Protein AF-A0A256YTK6-F1 (afdb_monomer)

Solvent-accessible surface area (backbone atoms only — not comparable to full-atom values): 11335 Å² total; per-residue (Å²): 137,85,83,79,79,79,75,70,64,59,68,58,51,53,51,52,51,53,52,52,52,51,53,52,50,51,51,52,54,51,52,53,52,50,54,51,53,52,54,51,50,68,72,32,44,54,80,73,80,78,78,80,60,73,64,89,72,82,76,88,72,83,82,88,80,96,71,96,77,89,84,83,48,65,54,68,72,56,49,49,52,27,46,51,47,46,57,58,48,49,76,78,39,57,67,66,60,51,41,52,53,41,32,53,45,46,78,77,25,50,61,84,57,95,72,66,65,98,62,48,52,70,73,46,89,76,44,48,72,64,38,50,54,60,58,67,40,48,39,69,82,57,72,45,76,66,55,50,51,49,51,58,51,45,38,74,75,29,71,70,57,51,70,47,55,72,69,38,44,37,35,34,52,52,42,52,47,51,21,49,46,54,46,54,53,64,76,118

Structure (mmCIF, N/CA/C/O backbone):
data_AF-A0A256YTK6-F1
#
_entry.id   AF-A0A256YTK6-F1
#
loop_
_atom_site.group_PDB
_atom_site.id
_atom_site.type_symbol
_atom_site.label_atom_id
_atom_site.label_alt_id
_atom_site.label_comp_id
_atom_site.label_asym_id
_atom_site.label_entity_id
_atom_site.label_seq_id
_atom_site.pdbx_PDB_ins_code
_atom_site.Cartn_x
_atom_site.Cartn_y
_atom_site.Cartn_z
_atom_site.occupanc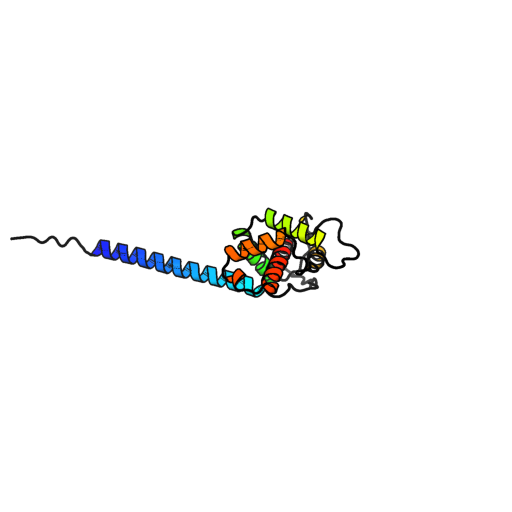y
_atom_site.B_iso_or_equiv
_atom_site.auth_seq_id
_atom_site.auth_comp_id
_atom_site.auth_asym_id
_atom_site.auth_atom_id
_atom_site.pdbx_PDB_model_num
ATOM 1 N N . MET A 1 1 ? -31.730 -22.667 67.469 1.00 39.72 1 MET A N 1
ATOM 2 C CA . MET A 1 1 ? -30.328 -22.359 67.104 1.00 39.72 1 MET A CA 1
ATOM 3 C C . MET A 1 1 ? -30.223 -22.387 65.583 1.00 39.72 1 MET A C 1
ATOM 5 O O . MET A 1 1 ? -30.251 -23.464 65.006 1.00 39.72 1 MET A O 1
ATOM 9 N N . ILE A 1 2 ? -30.217 -21.228 64.921 1.00 41.81 2 ILE A N 1
ATOM 10 C CA . ILE A 1 2 ? -30.109 -21.146 63.455 1.00 41.81 2 ILE A CA 1
ATOM 11 C C . ILE A 1 2 ? -28.621 -21.021 63.117 1.00 41.81 2 ILE A C 1
ATOM 13 O O . ILE A 1 2 ? -28.020 -19.978 63.369 1.00 41.81 2 ILE A O 1
ATOM 17 N N . LYS A 1 3 ? -28.016 -22.087 62.580 1.00 40.62 3 LYS A N 1
ATOM 18 C CA . LYS A 1 3 ? -26.689 -22.010 61.955 1.00 40.62 3 LYS A CA 1
ATOM 19 C C . LYS A 1 3 ? -26.837 -21.232 60.647 1.00 40.62 3 LYS A C 1
ATOM 21 O O . LYS A 1 3 ? -27.343 -21.766 59.665 1.00 40.62 3 LYS A O 1
ATOM 26 N N . LYS A 1 4 ? -26.421 -19.963 60.637 1.00 44.31 4 LYS A N 1
ATOM 27 C CA . LYS A 1 4 ? -26.177 -19.233 59.390 1.00 44.31 4 LYS A CA 1
ATOM 28 C C . LYS A 1 4 ? -24.897 -19.795 58.777 1.00 44.31 4 LYS A C 1
ATOM 30 O O . LYS A 1 4 ? -23.805 -19.510 59.259 1.00 44.31 4 LYS A O 1
ATOM 35 N N . ASN A 1 5 ? -25.046 -20.618 57.744 1.00 43.94 5 ASN A N 1
ATOM 36 C CA . ASN A 1 5 ? -23.937 -20.992 56.879 1.00 43.94 5 ASN A CA 1
ATOM 37 C C . ASN A 1 5 ? -23.529 -19.746 56.088 1.00 43.94 5 ASN A C 1
ATOM 39 O O . ASN A 1 5 ? -24.231 -19.333 55.168 1.00 43.94 5 ASN A O 1
ATOM 43 N N . TYR A 1 6 ? -22.411 -19.132 56.475 1.00 49.72 6 TYR A N 1
ATOM 44 C CA . TYR A 1 6 ? -21.690 -18.203 55.615 1.00 49.72 6 TYR A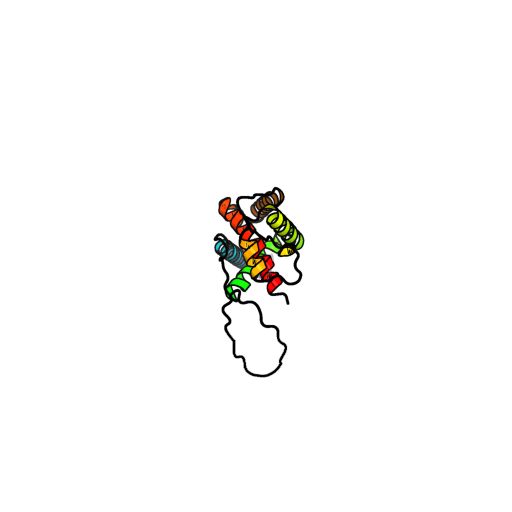 CA 1
ATOM 45 C C . TYR A 1 6 ? -21.130 -19.021 54.450 1.00 49.72 6 TYR A C 1
ATOM 47 O O . TYR A 1 6 ? -20.104 -19.684 54.575 1.00 49.72 6 TYR A O 1
ATOM 55 N N . ILE A 1 7 ? -21.859 -19.039 53.335 1.00 52.16 7 ILE A N 1
ATOM 56 C CA . ILE A 1 7 ? -21.333 -19.524 52.061 1.00 52.16 7 ILE A CA 1
ATOM 57 C C . ILE A 1 7 ? -20.242 -18.527 51.673 1.00 52.16 7 ILE A C 1
ATOM 59 O O . ILE A 1 7 ? -20.510 -17.336 51.517 1.00 52.16 7 ILE A O 1
ATOM 63 N N . GLY A 1 8 ? -19.005 -19.023 51.657 1.00 51.78 8 GLY A N 1
ATOM 64 C CA . GLY A 1 8 ? -17.786 -18.237 51.547 1.00 51.78 8 GLY A CA 1
ATOM 65 C C . GLY A 1 8 ? -17.826 -17.250 50.387 1.00 51.78 8 GLY A C 1
ATOM 66 O O . GLY A 1 8 ? -18.042 -17.619 49.236 1.00 51.78 8 GLY A O 1
ATOM 67 N N . SER A 1 9 ? -17.575 -15.987 50.713 1.00 54.88 9 SER A N 1
ATOM 68 C CA . SER A 1 9 ? -17.336 -14.900 49.766 1.00 54.88 9 SER A CA 1
ATOM 69 C C . SER A 1 9 ? -16.016 -15.057 48.999 1.00 54.88 9 SER A C 1
ATOM 71 O O . SER A 1 9 ? -15.815 -14.378 48.001 1.00 54.88 9 SER A O 1
ATOM 73 N N . GLU A 1 10 ? -15.121 -15.946 49.435 1.00 58.53 10 GLU A N 1
ATOM 74 C CA . GLU A 1 10 ? -13.780 -16.125 48.864 1.00 58.53 10 GLU A CA 1
ATOM 75 C C . GLU A 1 10 ? -13.759 -16.565 47.390 1.00 58.53 10 GLU A C 1
ATOM 77 O O . GLU A 1 10 ? -13.171 -15.837 46.590 1.00 58.53 10 GLU A O 1
ATOM 82 N N . PRO A 1 11 ? -14.420 -17.662 46.959 1.00 64.56 11 PRO A N 1
ATOM 83 C CA . PRO A 1 11 ? -14.377 -18.077 45.555 1.00 64.56 11 PRO A CA 1
ATOM 84 C C . PRO A 1 11 ? -15.005 -17.035 44.622 1.00 64.56 11 PRO A C 1
ATOM 86 O O . PRO A 1 11 ? -14.525 -16.833 43.510 1.00 64.56 11 PRO A O 1
ATOM 89 N N . PHE A 1 12 ? -16.043 -16.330 45.082 1.00 67.06 12 PHE A N 1
ATOM 90 C CA . PHE A 1 12 ? -16.678 -15.266 44.307 1.00 67.06 12 PHE A CA 1
ATOM 91 C C . PHE A 1 12 ? -15.743 -14.063 44.119 1.00 67.06 12 PHE A C 1
ATOM 93 O O . PHE A 1 12 ? -15.594 -13.570 43.003 1.00 67.06 12 PHE A O 1
ATOM 100 N N . VAL A 1 13 ? -15.057 -13.630 45.182 1.00 72.88 13 VAL A N 1
ATOM 101 C CA . VAL A 1 13 ? -14.084 -12.528 45.119 1.00 72.88 13 VAL A CA 1
ATOM 102 C C . VAL A 1 13 ? -12.904 -12.885 44.209 1.00 72.88 13 VAL A C 1
ATOM 104 O O . VAL A 1 13 ? -12.510 -12.061 43.385 1.00 72.88 13 VAL A O 1
ATOM 107 N N . THR A 1 14 ? -12.387 -14.115 44.273 1.00 73.69 14 THR A N 1
ATOM 108 C CA . THR A 1 14 ? -11.300 -14.569 43.388 1.00 73.69 14 THR A CA 1
ATOM 109 C C . THR A 1 14 ? -11.714 -14.574 41.914 1.00 73.69 14 THR A C 1
ATOM 111 O O . THR A 1 14 ? -10.947 -14.114 41.067 1.00 73.69 14 THR A O 1
ATOM 114 N N . ILE A 1 15 ? -12.930 -15.032 41.595 1.00 77.31 15 ILE A N 1
ATOM 115 C CA . ILE A 1 15 ? -13.454 -15.030 40.218 1.00 77.31 15 ILE A CA 1
ATOM 116 C C . ILE A 1 15 ? -13.605 -13.596 39.695 1.00 77.31 15 ILE A C 1
ATOM 118 O O . ILE A 1 15 ? -13.166 -13.300 38.583 1.00 77.31 15 ILE A O 1
ATOM 122 N N . VAL A 1 16 ? -14.172 -12.689 40.497 1.00 78.94 16 VAL A N 1
ATOM 123 C CA . VAL A 1 16 ? -14.351 -11.281 40.106 1.00 78.94 16 VAL A CA 1
ATOM 124 C C . VAL A 1 16 ? -13.000 -10.599 39.869 1.00 78.94 16 VAL A C 1
ATOM 126 O O . VAL A 1 16 ? -12.832 -9.933 38.849 1.00 78.94 16 VAL A O 1
ATOM 129 N N . ILE A 1 17 ? -12.012 -10.813 40.747 1.00 81.00 17 ILE A N 1
ATOM 130 C CA . ILE A 1 17 ? -10.650 -10.283 40.563 1.00 81.00 17 ILE A CA 1
ATOM 131 C C . ILE A 1 17 ? -10.018 -10.837 39.279 1.00 81.00 17 ILE A C 1
ATOM 133 O O . ILE A 1 17 ? -9.434 -10.072 38.512 1.00 81.00 17 ILE A O 1
ATOM 137 N N . GLY A 1 18 ? -10.170 -12.137 39.006 1.00 80.56 18 GLY A N 1
ATOM 138 C CA . GLY A 1 18 ? -9.645 -12.766 37.792 1.00 80.56 18 GLY A CA 1
ATOM 139 C C . GLY A 1 18 ? -10.232 -12.176 36.504 1.00 80.56 18 GLY A C 1
ATOM 140 O O . GLY A 1 18 ? -9.489 -11.893 35.561 1.00 80.56 18 GLY A O 1
ATOM 141 N N . ILE A 1 19 ? -11.544 -11.919 36.477 1.00 85.81 19 ILE A N 1
ATOM 142 C CA . ILE A 1 19 ? -12.220 -11.281 35.335 1.00 85.81 19 ILE A CA 1
ATOM 143 C C . ILE A 1 19 ? -11.723 -9.844 35.152 1.00 85.81 19 ILE A C 1
ATOM 145 O O . ILE A 1 19 ? -11.352 -9.457 34.045 1.00 85.81 19 ILE A O 1
ATOM 149 N N . VAL A 1 20 ? -11.663 -9.064 36.233 1.00 83.12 20 VAL A N 1
ATOM 150 C CA . VAL A 1 20 ? -11.223 -7.662 36.192 1.00 83.12 20 VAL A CA 1
ATOM 151 C C . VAL A 1 20 ? -9.766 -7.547 35.731 1.00 83.12 20 VAL A C 1
ATOM 153 O O . VAL A 1 20 ? -9.464 -6.721 34.871 1.00 83.12 20 VAL A O 1
ATOM 156 N N . MET A 1 21 ? -8.874 -8.408 36.228 1.00 83.19 21 MET A N 1
ATOM 157 C CA . MET A 1 21 ? -7.476 -8.467 35.783 1.00 83.19 21 MET A CA 1
ATOM 158 C C . MET A 1 21 ? -7.364 -8.827 34.299 1.00 83.19 21 MET A C 1
ATOM 160 O O . MET A 1 21 ? -6.594 -8.200 33.575 1.00 83.19 21 MET A O 1
ATOM 164 N N . SER A 1 22 ? -8.163 -9.788 33.828 1.00 85.44 22 SER A N 1
ATOM 165 C CA . SER A 1 22 ? -8.171 -10.198 32.416 1.00 85.44 22 SER A CA 1
ATOM 166 C C . SER A 1 22 ? -8.651 -9.072 31.496 1.00 85.44 22 SER A C 1
ATOM 168 O O . SER A 1 22 ? -8.050 -8.833 30.450 1.00 85.44 22 SER A O 1
ATOM 170 N N . LEU A 1 23 ? -9.689 -8.333 31.903 1.00 87.38 23 LEU A N 1
ATOM 171 C CA . LEU A 1 23 ? -10.188 -7.170 31.164 1.00 87.38 23 LEU A CA 1
ATOM 172 C C . LEU A 1 23 ? -9.173 -6.021 31.141 1.00 87.38 23 LEU A C 1
ATOM 174 O O . LEU A 1 23 ? -8.979 -5.411 30.091 1.00 87.38 23 LEU A O 1
ATOM 178 N N . MET A 1 24 ? -8.494 -5.747 32.260 1.00 83.31 24 MET A N 1
ATOM 179 C CA . MET A 1 24 ? -7.424 -4.744 32.297 1.00 83.31 24 MET A CA 1
ATOM 180 C C . MET A 1 24 ? -6.262 -5.123 31.377 1.00 83.31 24 MET A C 1
ATOM 182 O O . MET A 1 24 ? -5.768 -4.271 30.641 1.00 83.31 24 MET A O 1
ATOM 186 N N . LEU A 1 25 ? -5.852 -6.394 31.371 1.00 84.69 25 LEU A N 1
ATOM 187 C CA . LEU A 1 25 ? -4.776 -6.859 30.498 1.00 84.69 25 LEU A CA 1
ATOM 188 C C . LEU A 1 25 ? -5.167 -6.735 29.020 1.00 84.69 25 LEU A C 1
ATOM 190 O O . LEU A 1 25 ? -4.388 -6.218 28.224 1.00 84.69 25 LEU A O 1
ATOM 194 N N . ALA A 1 26 ? -6.391 -7.142 28.667 1.00 80.12 26 ALA A N 1
ATOM 195 C CA . ALA A 1 26 ? -6.923 -6.981 27.317 1.00 80.12 26 ALA A CA 1
ATOM 196 C C . ALA A 1 26 ? -6.951 -5.503 26.899 1.00 80.12 26 ALA A C 1
ATOM 198 O O . ALA A 1 26 ? -6.530 -5.169 25.795 1.00 80.12 26 ALA A O 1
ATOM 199 N N . PHE A 1 27 ? -7.371 -4.609 27.797 1.00 78.75 27 PHE A N 1
ATOM 200 C CA . PHE A 1 27 ? -7.371 -3.170 27.544 1.00 78.75 27 PHE A CA 1
ATOM 201 C C . PHE A 1 27 ? -5.956 -2.625 27.299 1.00 78.75 27 PHE A C 1
ATOM 203 O O . PHE A 1 27 ? -5.750 -1.871 26.351 1.00 78.75 27 PHE A O 1
ATOM 210 N N . ILE A 1 28 ? -4.963 -3.027 28.099 1.00 78.50 28 ILE A N 1
ATOM 211 C CA . ILE A 1 28 ? -3.560 -2.620 27.903 1.00 78.50 28 ILE A CA 1
ATOM 212 C C . ILE A 1 28 ? -3.041 -3.104 26.544 1.00 78.50 28 ILE A C 1
ATOM 214 O O . ILE A 1 28 ? -2.468 -2.315 25.796 1.00 78.50 28 ILE A O 1
ATOM 218 N N . VAL A 1 29 ? -3.282 -4.372 26.196 1.00 74.44 29 VAL A N 1
ATOM 219 C CA . VAL A 1 29 ? -2.847 -4.953 24.915 1.00 74.44 29 VAL A CA 1
ATOM 220 C C . VAL A 1 29 ? -3.486 -4.227 23.730 1.00 74.44 29 VAL A C 1
ATOM 222 O O . VAL A 1 29 ? -2.782 -3.887 22.781 1.00 74.44 29 VAL A O 1
ATOM 225 N N . ILE A 1 30 ? -4.789 -3.934 23.800 1.00 73.88 30 ILE A N 1
ATOM 226 C CA . ILE A 1 30 ? -5.501 -3.192 22.750 1.00 73.88 30 ILE A CA 1
ATOM 227 C C . ILE A 1 30 ? -4.902 -1.793 22.576 1.00 73.88 30 ILE A C 1
ATOM 229 O O . ILE A 1 30 ? -4.618 -1.402 21.449 1.00 73.88 30 ILE A O 1
ATOM 233 N N . ASN A 1 31 ? -4.656 -1.055 23.663 1.00 68.94 31 ASN A N 1
ATOM 234 C CA . ASN A 1 31 ? -4.081 0.291 23.561 1.00 68.94 31 ASN A CA 1
ATOM 235 C C . ASN A 1 31 ? -2.665 0.280 22.969 1.00 68.94 31 ASN A C 1
ATOM 237 O O . ASN A 1 31 ? -2.349 1.143 22.158 1.00 68.94 31 ASN A O 1
ATOM 241 N N . ILE A 1 32 ? -1.831 -0.705 23.323 1.00 69.50 32 ILE A N 1
ATOM 242 C CA . ILE A 1 32 ? -0.485 -0.847 22.745 1.00 69.50 32 ILE A CA 1
ATOM 243 C C . ILE A 1 32 ? -0.562 -1.142 21.239 1.00 69.50 32 ILE A C 1
ATOM 245 O O . ILE A 1 32 ? 0.213 -0.583 20.465 1.00 69.50 32 ILE A O 1
ATOM 249 N N . ALA A 1 33 ? -1.490 -2.003 20.811 1.00 67.56 33 ALA A N 1
ATOM 250 C CA . ALA A 1 33 ? -1.678 -2.320 19.396 1.00 67.56 33 ALA A CA 1
ATOM 251 C C . ALA A 1 33 ? -2.174 -1.104 18.592 1.00 67.56 33 ALA A C 1
ATOM 253 O O . ALA A 1 33 ? -1.659 -0.832 17.506 1.00 67.56 33 ALA A O 1
ATOM 254 N N . VAL A 1 34 ? -3.118 -0.337 19.150 1.00 68.25 34 VAL A N 1
ATOM 255 C CA . VAL A 1 34 ? -3.608 0.912 18.544 1.00 68.25 34 VAL A CA 1
ATOM 256 C C . VAL A 1 34 ? -2.470 1.926 18.410 1.00 68.25 34 VAL A C 1
ATOM 258 O O . VAL A 1 34 ? -2.222 2.405 17.310 1.00 68.25 34 VAL A O 1
ATOM 261 N N . ASP A 1 35 ? -1.711 2.176 19.479 1.00 69.31 35 ASP A N 1
ATOM 262 C CA . ASP A 1 35 ? -0.568 3.102 19.465 1.00 69.31 35 ASP A CA 1
ATOM 263 C C . ASP A 1 35 ? 0.523 2.688 18.458 1.00 69.31 35 ASP A C 1
ATOM 265 O O . ASP A 1 35 ? 1.143 3.535 17.810 1.00 69.31 35 ASP A O 1
ATOM 269 N N . LYS A 1 36 ? 0.744 1.378 18.270 1.00 70.69 36 LYS A N 1
ATOM 270 C CA . LYS A 1 36 ? 1.646 0.881 17.223 1.00 70.69 36 LYS A CA 1
ATOM 271 C C . LYS A 1 36 ? 1.113 1.206 15.824 1.00 70.69 36 LYS A C 1
ATOM 273 O O . LYS A 1 36 ? 1.867 1.719 15.001 1.00 70.69 36 LYS A O 1
ATOM 278 N N . THR A 1 37 ? -0.169 0.943 15.573 1.00 68.88 37 THR A N 1
ATOM 279 C CA . THR A 1 37 ? -0.817 1.196 14.273 1.00 68.88 37 THR A CA 1
ATOM 280 C C . THR A 1 37 ? -0.758 2.681 13.908 1.00 68.88 37 THR A C 1
ATOM 282 O O . THR A 1 37 ? -0.426 3.041 12.779 1.00 68.88 37 THR A O 1
ATOM 285 N N . GLU A 1 38 ? -1.024 3.558 14.879 1.00 75.00 38 GLU A N 1
ATOM 286 C CA . GLU A 1 38 ? -0.995 5.008 14.672 1.00 75.00 38 GLU A CA 1
ATOM 287 C C . GLU A 1 38 ? 0.401 5.509 14.290 1.00 75.00 38 GLU A C 1
ATOM 289 O O . GLU A 1 38 ? 0.530 6.284 13.342 1.00 75.00 38 GLU A O 1
ATOM 294 N N . ARG A 1 39 ? 1.449 5.005 14.957 1.00 74.88 39 ARG A N 1
ATOM 295 C CA . ARG A 1 39 ? 2.843 5.349 14.639 1.00 74.88 39 ARG A CA 1
ATOM 296 C C . ARG A 1 39 ? 3.281 4.880 13.255 1.00 74.88 39 ARG A C 1
ATOM 298 O O . ARG A 1 39 ? 4.104 5.548 12.632 1.00 74.88 39 ARG A O 1
ATOM 305 N N . VAL A 1 40 ? 2.755 3.751 12.779 1.00 75.75 40 VAL A N 1
ATOM 306 C CA . VAL A 1 40 ? 3.016 3.278 11.414 1.00 75.75 40 VAL A CA 1
ATOM 307 C C . VAL A 1 40 ? 2.387 4.240 10.411 1.00 75.75 40 VAL A C 1
ATOM 309 O O . VAL A 1 40 ? 3.070 4.666 9.490 1.00 75.75 40 VAL A O 1
ATOM 312 N N . TYR A 1 41 ? 1.132 4.651 10.602 1.00 80.00 41 TYR A N 1
ATOM 313 C CA . TYR A 1 41 ? 0.469 5.553 9.652 1.00 80.00 41 TYR A CA 1
ATOM 314 C C . TYR A 1 41 ? 1.137 6.929 9.606 1.00 80.00 41 TYR A C 1
ATOM 316 O O . TYR A 1 41 ? 1.430 7.417 8.519 1.00 80.00 41 TYR A O 1
ATOM 324 N N . ASP A 1 42 ? 1.477 7.503 10.763 1.00 79.81 42 ASP A N 1
ATOM 325 C CA . ASP A 1 42 ? 2.163 8.801 10.831 1.00 79.81 42 ASP A CA 1
ATOM 326 C C . ASP A 1 42 ? 3.539 8.778 10.130 1.00 79.81 42 ASP A C 1
ATOM 328 O O . ASP A 1 42 ? 4.004 9.801 9.639 1.00 79.81 42 ASP A O 1
ATOM 332 N N . ALA A 1 43 ? 4.197 7.616 10.028 1.00 75.75 43 ALA A N 1
ATOM 333 C CA . ALA A 1 43 ? 5.461 7.478 9.300 1.00 75.75 43 ALA A CA 1
ATOM 334 C C . ALA A 1 43 ? 5.302 7.452 7.765 1.00 75.75 43 ALA A C 1
ATOM 336 O O . ALA A 1 43 ? 6.308 7.523 7.059 1.00 75.75 43 ALA A O 1
ATOM 337 N N . PHE A 1 44 ? 4.071 7.324 7.259 1.00 80.94 44 PHE A N 1
ATOM 338 C CA . PHE A 1 44 ? 3.751 7.173 5.837 1.00 80.94 44 PHE A CA 1
ATOM 339 C C . PHE A 1 44 ? 2.711 8.187 5.332 1.00 80.94 44 PHE A C 1
ATOM 341 O O . PHE A 1 44 ? 2.205 8.034 4.221 1.00 80.94 44 PHE A O 1
ATOM 348 N N . THR A 1 45 ? 2.390 9.228 6.100 1.00 74.94 45 THR A N 1
ATOM 349 C CA . THR A 1 45 ? 1.612 10.378 5.602 1.00 74.94 45 THR A CA 1
ATOM 350 C C . THR A 1 45 ? 2.443 11.326 4.745 1.00 74.94 45 THR A C 1
ATOM 352 O O . THR A 1 45 ? 1.882 12.054 3.929 1.00 74.94 45 THR A O 1
ATOM 355 N N . ASP A 1 46 ? 3.768 11.290 4.893 1.00 73.62 46 ASP A N 1
ATOM 356 C CA . ASP A 1 46 ? 4.700 11.989 4.014 1.00 73.62 46 ASP A CA 1
ATOM 357 C C . ASP A 1 46 ? 5.016 11.136 2.771 1.00 73.62 46 ASP A C 1
ATOM 359 O O . ASP A 1 46 ? 5.048 9.902 2.861 1.00 73.62 46 ASP A O 1
ATOM 363 N N . PRO A 1 47 ? 5.272 11.748 1.598 1.00 68.88 47 PRO A N 1
ATOM 364 C CA . PRO A 1 47 ? 5.715 11.017 0.416 1.00 68.88 47 PRO A CA 1
ATOM 365 C C . PRO A 1 47 ? 6.937 10.145 0.719 1.00 68.88 47 PRO A C 1
ATOM 367 O O . PRO A 1 47 ? 7.901 10.598 1.342 1.00 68.88 47 PRO A O 1
ATOM 370 N N . MET A 1 48 ? 6.908 8.890 0.265 1.00 74.69 48 MET A N 1
ATOM 371 C CA . MET A 1 48 ? 8.069 8.012 0.379 1.00 74.69 48 MET A CA 1
ATOM 372 C C . MET A 1 48 ? 9.282 8.609 -0.354 1.00 74.69 48 MET A C 1
ATOM 374 O O . MET A 1 48 ? 9.118 9.257 -1.392 1.00 74.69 48 MET A O 1
ATOM 378 N N . PRO A 1 49 ? 10.508 8.395 0.166 1.00 63.78 49 PRO A N 1
ATOM 379 C CA . PRO A 1 49 ? 11.707 9.006 -0.386 1.00 63.78 49 PRO A CA 1
ATOM 380 C C . PRO A 1 49 ? 11.858 8.677 -1.873 1.00 63.78 49 PRO A C 1
ATOM 382 O O . PRO A 1 49 ? 11.884 7.509 -2.274 1.00 63.78 49 PRO A O 1
ATOM 385 N N . GLU A 1 50 ? 11.967 9.732 -2.678 1.00 57.03 50 GLU A N 1
ATOM 386 C CA . GLU A 1 50 ? 12.384 9.664 -4.073 1.00 57.03 50 GLU A CA 1
ATOM 387 C C . GLU A 1 50 ? 13.885 9.368 -4.142 1.00 57.03 50 GLU A C 1
ATOM 389 O O . GLU A 1 50 ? 14.654 9.798 -3.281 1.00 57.03 50 GLU A O 1
ATOM 394 N N . ASN A 1 51 ? 14.318 8.651 -5.181 1.00 53.12 51 ASN A N 1
ATOM 395 C CA . ASN A 1 51 ? 15.729 8.331 -5.407 1.00 53.12 51 ASN A CA 1
ATOM 396 C C . ASN A 1 51 ? 16.361 7.545 -4.251 1.00 53.12 51 ASN A C 1
ATOM 398 O O . ASN A 1 51 ? 17.439 7.902 -3.768 1.00 53.12 51 ASN A O 1
ATOM 402 N N . VAL A 1 52 ? 15.716 6.455 -3.819 1.00 54.97 52 VAL A N 1
ATOM 403 C CA . VAL A 1 52 ? 16.368 5.494 -2.919 1.00 54.97 52 VAL A CA 1
ATOM 404 C C . VAL A 1 52 ? 17.625 4.985 -3.626 1.00 54.97 52 VAL A C 1
ATOM 406 O O . VAL A 1 52 ? 17.567 4.185 -4.560 1.00 54.97 52 VAL A O 1
ATOM 409 N N . SER A 1 53 ? 18.773 5.523 -3.220 1.00 43.50 53 SER A N 1
ATOM 41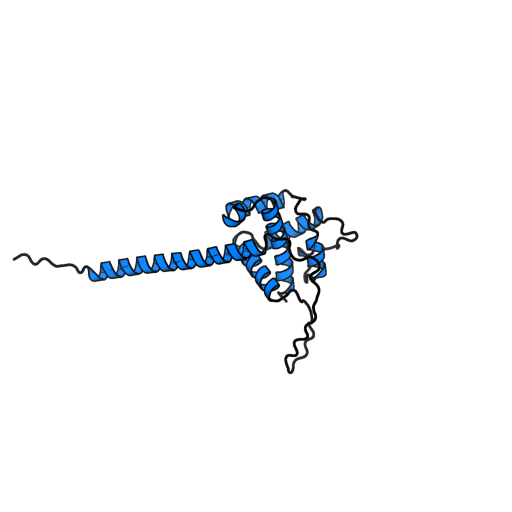0 C CA . SER A 1 53 ? 20.072 5.189 -3.780 1.00 43.50 53 SER A CA 1
ATOM 411 C C . SER A 1 53 ? 20.651 4.000 -3.030 1.00 43.50 53 SER A C 1
ATOM 413 O O . SER A 1 53 ? 20.744 4.017 -1.801 1.00 43.50 53 SER A O 1
ATOM 415 N N . TYR A 1 54 ? 21.103 2.998 -3.776 1.00 44.84 54 TYR A N 1
ATOM 416 C CA . TYR A 1 54 ? 21.905 1.907 -3.244 1.00 44.84 54 TYR A CA 1
ATOM 417 C C . TYR A 1 54 ? 23.175 2.467 -2.581 1.00 44.84 54 TYR A C 1
ATOM 419 O O . TYR A 1 54 ? 24.053 2.987 -3.266 1.00 44.84 54 TYR A O 1
ATOM 427 N N . ILE A 1 55 ? 23.306 2.338 -1.261 1.00 41.12 55 ILE A N 1
ATOM 428 C CA . ILE A 1 55 ? 24.611 2.439 -0.598 1.00 41.12 55 ILE A CA 1
ATOM 429 C C . ILE A 1 55 ? 25.108 1.012 -0.430 1.00 41.12 55 ILE A C 1
ATOM 431 O O . ILE A 1 55 ? 24.648 0.353 0.486 1.00 41.12 55 ILE A O 1
ATOM 435 N N . GLU A 1 56 ? 26.026 0.521 -1.270 1.00 34.97 56 GLU A N 1
ATOM 436 C CA . GLU A 1 56 ? 26.745 -0.734 -0.994 1.00 34.97 56 GLU A CA 1
ATOM 437 C C . GLU A 1 56 ? 27.552 -0.599 0.308 1.00 34.97 56 GLU A C 1
ATOM 439 O O . GLU A 1 56 ? 28.713 -0.189 0.303 1.00 34.97 56 GLU A O 1
ATOM 444 N N . THR A 1 57 ? 26.983 -0.978 1.449 1.00 36.78 57 THR A N 1
ATOM 445 C CA . THR A 1 57 ? 27.794 -1.341 2.609 1.00 36.78 57 THR A CA 1
ATOM 446 C C . THR A 1 57 ? 28.101 -2.825 2.515 1.00 36.78 57 THR A C 1
ATOM 448 O O . THR A 1 57 ? 27.291 -3.683 2.859 1.00 36.78 57 THR A O 1
ATOM 451 N N . LYS A 1 58 ? 29.313 -3.137 2.038 1.00 32.69 58 LYS A N 1
ATOM 452 C CA . LYS A 1 58 ? 29.951 -4.430 2.298 1.00 32.69 58 LYS A CA 1
ATOM 453 C C . LYS A 1 58 ? 29.924 -4.666 3.805 1.00 32.69 58 LYS A C 1
ATOM 455 O O . LYS A 1 58 ? 30.732 -4.100 4.538 1.00 32.69 58 LYS A O 1
ATOM 460 N N . VAL A 1 59 ? 29.012 -5.507 4.271 1.00 36.78 59 VAL A N 1
ATOM 461 C CA . VAL A 1 59 ? 29.172 -6.138 5.574 1.00 36.78 59 VAL A CA 1
ATOM 462 C C . VAL A 1 59 ? 30.166 -7.268 5.345 1.00 36.78 59 VAL A C 1
ATOM 464 O O . VAL A 1 59 ? 29.810 -8.333 4.848 1.00 36.78 59 VAL A O 1
ATOM 467 N N . GLU A 1 60 ? 31.440 -7.010 5.641 1.00 34.97 60 GLU A N 1
ATOM 468 C CA . GLU A 1 60 ? 32.408 -8.078 5.882 1.00 34.97 60 GLU A CA 1
ATOM 469 C C . GLU A 1 60 ? 31.931 -8.872 7.102 1.00 34.97 60 GLU A C 1
ATOM 471 O O . GLU A 1 60 ? 32.280 -8.573 8.242 1.00 34.97 60 GLU A O 1
ATOM 476 N N . SER A 1 61 ? 31.101 -9.887 6.873 1.00 35.78 61 SER A N 1
ATOM 477 C CA . SER A 1 61 ? 30.955 -10.989 7.812 1.00 35.78 61 SER A CA 1
ATOM 478 C C . SER A 1 61 ? 31.801 -12.153 7.310 1.00 35.78 61 SER A C 1
ATOM 480 O O . SER A 1 61 ? 31.736 -12.616 6.170 1.00 35.78 61 SER A O 1
ATOM 482 N N . SER A 1 62 ? 32.712 -12.546 8.182 1.00 35.25 62 SER A N 1
ATOM 483 C CA . SER A 1 62 ? 33.730 -13.549 7.976 1.00 35.25 62 SER A CA 1
ATOM 484 C C . SER A 1 62 ? 33.149 -14.920 7.606 1.00 35.25 62 SER A C 1
ATOM 486 O O . SER A 1 62 ? 32.244 -15.449 8.240 1.00 35.25 62 SER A O 1
ATOM 488 N N . SER A 1 63 ? 33.822 -15.550 6.642 1.00 32.97 63 SER A N 1
ATOM 489 C CA . SER A 1 63 ? 33.944 -16.999 6.423 1.00 32.97 63 SER A CA 1
ATOM 490 C C . SER A 1 63 ? 32.735 -17.818 5.921 1.00 32.97 63 SER A C 1
ATOM 492 O O . SER A 1 63 ? 31.864 -18.228 6.674 1.00 32.97 63 SER A O 1
ATOM 494 N N . ARG A 1 64 ? 32.885 -18.243 4.651 1.00 35.53 64 ARG A N 1
ATOM 495 C CA . ARG A 1 64 ? 32.443 -19.512 4.027 1.00 35.53 64 ARG A CA 1
ATOM 496 C C . ARG A 1 64 ? 30.933 -19.774 3.947 1.00 35.53 64 ARG A C 1
ATOM 498 O O . ARG A 1 64 ? 30.390 -20.490 4.770 1.00 35.53 64 ARG A O 1
ATOM 505 N N . TYR A 1 65 ? 30.323 -19.344 2.843 1.00 32.69 65 TYR A N 1
ATOM 506 C CA . TYR A 1 65 ? 29.844 -20.197 1.738 1.00 32.69 65 TYR A CA 1
ATOM 507 C C . TYR A 1 65 ? 29.444 -19.264 0.580 1.00 32.69 65 TYR A C 1
ATOM 509 O O . TYR A 1 65 ? 28.679 -18.325 0.766 1.00 32.69 65 TYR A O 1
ATOM 517 N N . ILE A 1 66 ? 30.025 -19.476 -0.604 1.00 42.25 66 ILE A N 1
ATOM 518 C CA . ILE A 1 66 ? 29.785 -18.658 -1.800 1.00 42.25 66 ILE A CA 1
ATOM 519 C C . ILE A 1 66 ? 28.460 -19.105 -2.423 1.00 42.25 66 ILE A C 1
ATOM 521 O O . ILE A 1 66 ? 28.398 -20.133 -3.093 1.00 42.25 66 ILE A O 1
ATOM 525 N N . GLY A 1 67 ? 27.417 -18.314 -2.196 1.00 32.19 67 GLY A N 1
ATOM 526 C CA . GLY A 1 67 ? 26.223 -18.236 -3.027 1.00 32.19 67 GLY A CA 1
ATOM 527 C C . GLY A 1 67 ? 26.013 -16.765 -3.355 1.00 32.19 67 GLY A C 1
ATOM 528 O O . GLY A 1 67 ? 25.590 -15.996 -2.500 1.00 32.19 67 GLY A O 1
ATOM 529 N N . ASN A 1 68 ? 26.396 -16.349 -4.562 1.00 38.28 68 ASN A N 1
ATOM 530 C CA . ASN A 1 68 ? 26.229 -14.972 -5.012 1.00 38.28 68 ASN A CA 1
ATOM 531 C C . ASN A 1 68 ? 24.736 -14.632 -5.091 1.00 38.28 68 ASN A C 1
ATOM 533 O O . ASN A 1 68 ? 24.069 -15.010 -6.052 1.00 38.28 68 ASN A O 1
ATOM 537 N N . LYS A 1 69 ? 24.230 -13.870 -4.120 1.00 34.59 69 LYS A N 1
ATOM 538 C CA . LYS A 1 6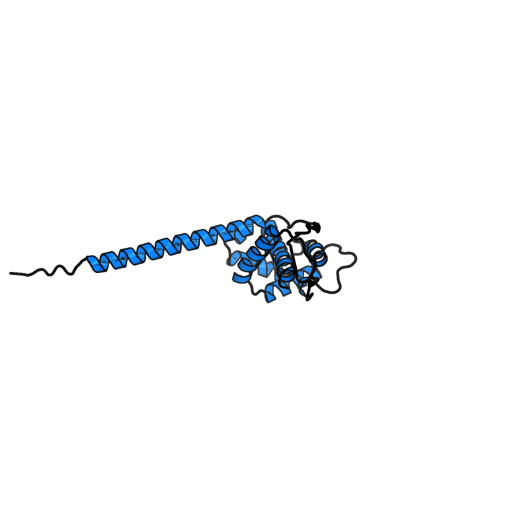9 ? 23.046 -13.031 -4.310 1.00 34.59 69 LYS A CA 1
ATOM 539 C C . LYS A 1 69 ? 23.243 -11.727 -3.546 1.00 34.59 69 LYS A C 1
ATOM 541 O O . LYS A 1 69 ? 22.931 -11.596 -2.370 1.00 34.59 69 LYS A O 1
ATOM 546 N N . VAL A 1 70 ? 23.873 -10.788 -4.238 1.00 41.41 70 VAL A N 1
ATOM 547 C CA . VAL A 1 70 ? 24.031 -9.398 -3.818 1.00 41.41 70 VAL A CA 1
ATOM 548 C C . VAL A 1 70 ? 22.867 -8.631 -4.434 1.00 41.41 70 VAL A C 1
ATOM 550 O O . VA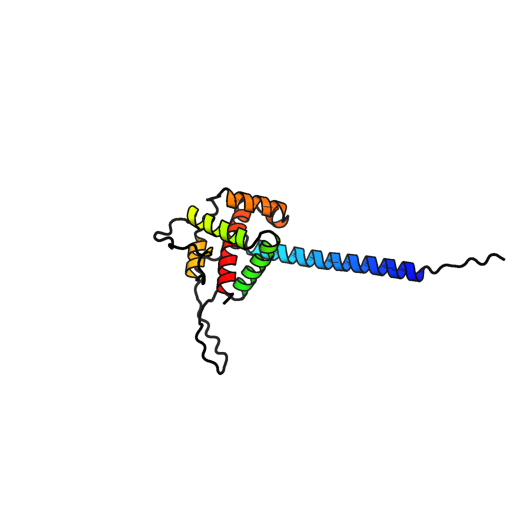L A 1 70 ? 22.880 -8.491 -5.652 1.00 41.41 70 VAL A O 1
ATOM 553 N N . MET A 1 71 ? 21.883 -8.154 -3.655 1.00 41.94 71 MET A N 1
ATOM 554 C CA . MET A 1 71 ? 21.131 -6.931 -3.997 1.00 41.94 71 MET A CA 1
ATOM 555 C C . MET A 1 71 ? 20.146 -6.469 -2.908 1.00 41.94 71 MET A C 1
ATOM 557 O O . MET A 1 71 ? 19.476 -7.300 -2.307 1.00 41.94 71 MET A O 1
ATOM 561 N N . LYS A 1 72 ? 19.987 -5.133 -2.829 1.00 46.69 72 LYS A N 1
ATOM 562 C CA . LYS A 1 72 ? 18.889 -4.307 -2.261 1.00 46.69 72 LYS A CA 1
ATOM 563 C C . LYS A 1 72 ? 19.259 -3.579 -0.965 1.00 46.69 72 LYS A C 1
ATOM 565 O O . LYS A 1 72 ? 19.225 -4.154 0.112 1.00 46.69 72 LYS A O 1
ATOM 570 N N . ILE A 1 73 ? 19.572 -2.282 -1.073 1.00 51.94 73 ILE A N 1
ATOM 571 C CA . ILE A 1 73 ? 19.715 -1.400 0.100 1.00 51.94 73 ILE A CA 1
ATOM 572 C C . ILE A 1 73 ? 18.652 -0.305 0.012 1.00 51.94 73 ILE A C 1
ATOM 574 O O . ILE A 1 73 ? 18.901 0.854 -0.290 1.00 51.94 73 ILE A O 1
ATOM 578 N N . ILE A 1 74 ? 17.426 -0.762 0.252 1.00 58.66 74 ILE A N 1
ATOM 579 C CA . ILE A 1 74 ? 16.430 -0.071 1.071 1.00 58.66 74 ILE A CA 1
ATOM 580 C C . ILE A 1 74 ? 16.967 -0.222 2.502 1.00 58.66 74 ILE A C 1
ATOM 582 O O . ILE A 1 74 ? 17.359 -1.332 2.870 1.00 58.66 74 ILE A O 1
ATOM 586 N N . SER A 1 75 ? 17.094 0.855 3.289 1.00 67.12 75 SER A N 1
ATOM 587 C CA . SER A 1 75 ? 17.645 0.707 4.647 1.00 67.12 75 SER A CA 1
ATOM 588 C C . SER A 1 75 ? 16.827 -0.330 5.423 1.00 67.12 75 SER A C 1
ATOM 590 O O . SER A 1 75 ? 15.609 -0.400 5.265 1.00 67.12 75 SER A O 1
ATOM 592 N N . TYR A 1 76 ? 17.480 -1.154 6.246 1.00 69.00 76 TYR A N 1
ATOM 593 C CA . TYR A 1 76 ? 16.787 -2.201 7.006 1.00 69.00 76 TYR A CA 1
ATOM 594 C C . TYR A 1 76 ? 15.614 -1.631 7.818 1.00 69.00 76 TYR A C 1
ATOM 596 O O . TYR A 1 76 ? 14.526 -2.197 7.827 1.00 69.00 76 TYR A O 1
ATOM 604 N N . GLU A 1 77 ? 15.802 -0.456 8.419 1.00 72.88 77 GLU A N 1
ATOM 605 C CA . GLU A 1 77 ? 14.752 0.255 9.153 1.00 72.88 77 GLU A CA 1
ATOM 606 C C . GLU A 1 77 ? 13.569 0.653 8.257 1.00 72.88 77 GLU A C 1
ATOM 608 O O . GLU A 1 77 ? 12.413 0.522 8.655 1.00 72.88 77 GLU A O 1
ATOM 613 N N . PHE A 1 78 ? 13.833 1.120 7.035 1.00 76.19 78 PHE A N 1
ATOM 614 C CA . PHE A 1 78 ? 12.785 1.485 6.084 1.00 76.19 78 PHE A CA 1
ATOM 615 C C . PHE A 1 78 ? 12.045 0.252 5.548 1.00 76.19 78 PHE A C 1
ATOM 617 O O . PHE A 1 78 ? 10.816 0.256 5.476 1.00 76.19 78 PHE A O 1
ATOM 624 N N . ALA A 1 79 ? 12.772 -0.832 5.262 1.00 77.12 79 ALA A N 1
ATOM 625 C CA . ALA A 1 79 ? 12.204 -2.129 4.905 1.00 77.12 79 ALA A CA 1
ATOM 626 C C . ALA A 1 79 ? 11.275 -2.661 6.005 1.00 77.12 79 ALA A C 1
ATOM 628 O O . ALA A 1 79 ? 10.149 -3.070 5.722 1.00 77.12 79 ALA A O 1
ATOM 629 N N . GLN A 1 80 ? 11.714 -2.604 7.266 1.00 78.94 80 GLN A N 1
ATOM 630 C CA . GLN A 1 80 ? 10.897 -3.005 8.409 1.00 78.94 80 GLN A CA 1
ATOM 631 C C . GLN A 1 80 ? 9.609 -2.193 8.504 1.00 78.94 80 GLN A C 1
ATOM 633 O O . GLN A 1 80 ? 8.540 -2.784 8.631 1.00 78.94 80 GLN A O 1
ATOM 638 N N . LYS A 1 81 ? 9.683 -0.865 8.365 1.00 80.81 81 LYS A N 1
ATOM 639 C CA . LYS A 1 81 ? 8.488 -0.009 8.358 1.00 80.81 81 LYS A CA 1
ATOM 640 C C . LYS A 1 81 ? 7.534 -0.347 7.210 1.00 80.81 81 LYS A C 1
ATOM 642 O O . LYS A 1 81 ? 6.327 -0.373 7.424 1.00 80.81 81 LYS A O 1
ATOM 647 N N . CYS A 1 82 ? 8.054 -0.650 6.017 1.00 85.25 82 CYS A N 1
ATOM 648 C CA . CYS A 1 82 ? 7.226 -1.084 4.885 1.00 85.25 82 CYS A CA 1
ATOM 649 C C . CYS A 1 82 ? 6.499 -2.399 5.191 1.00 85.25 82 CYS A C 1
ATOM 651 O O . CYS A 1 82 ? 5.303 -2.502 4.940 1.00 85.25 82 CYS A O 1
ATOM 653 N N . MET A 1 83 ? 7.192 -3.383 5.771 1.00 86.00 83 MET A N 1
ATOM 654 C CA . MET A 1 83 ? 6.569 -4.648 6.176 1.00 86.00 83 MET A CA 1
ATOM 655 C C . MET A 1 83 ? 5.523 -4.446 7.278 1.00 86.00 83 MET A C 1
ATOM 657 O O . MET A 1 83 ? 4.474 -5.084 7.250 1.00 86.00 83 MET A O 1
ATOM 661 N N . GLU A 1 84 ? 5.772 -3.557 8.245 1.00 86.25 84 GLU A N 1
ATOM 662 C CA . GLU A 1 84 ? 4.771 -3.200 9.257 1.00 86.25 84 GLU A CA 1
ATOM 663 C C . GLU A 1 84 ? 3.524 -2.599 8.607 1.00 86.25 84 GLU A C 1
ATOM 665 O O . GLU A 1 84 ? 2.422 -3.063 8.884 1.00 86.25 84 GLU A O 1
ATOM 670 N N . LEU A 1 85 ? 3.691 -1.655 7.676 1.00 89.12 85 LEU A N 1
ATOM 671 C CA . LEU A 1 85 ? 2.573 -1.080 6.935 1.00 89.12 85 LEU A CA 1
ATOM 672 C C . LEU A 1 85 ? 1.816 -2.147 6.119 1.00 89.12 85 LEU A C 1
ATOM 674 O O . LEU A 1 85 ? 0.592 -2.205 6.199 1.00 89.12 85 LEU A O 1
ATOM 678 N N . VAL A 1 86 ? 2.509 -3.034 5.396 1.00 90.12 86 VAL A N 1
ATOM 679 C CA . VAL A 1 86 ? 1.876 -4.133 4.635 1.00 90.12 86 VAL A CA 1
ATOM 680 C C . VAL A 1 86 ? 1.076 -5.065 5.550 1.00 90.12 86 VAL A C 1
ATOM 682 O O . VAL A 1 86 ? -0.058 -5.417 5.219 1.00 90.12 86 VAL A O 1
ATOM 685 N N . ASN A 1 87 ? 1.610 -5.431 6.715 1.00 87.75 87 ASN A N 1
ATOM 686 C CA . ASN A 1 87 ? 0.897 -6.265 7.688 1.00 87.75 87 ASN A CA 1
ATOM 687 C C . ASN A 1 87 ? -0.370 -5.575 8.219 1.00 87.75 87 ASN A C 1
ATOM 689 O O . ASN A 1 87 ? -1.420 -6.208 8.320 1.00 87.75 87 ASN A O 1
ATOM 693 N N . GLU A 1 88 ? -0.302 -4.273 8.501 1.00 85.25 88 GLU A N 1
ATOM 694 C CA . GLU A 1 88 ? -1.475 -3.503 8.926 1.00 85.25 88 GLU A CA 1
ATOM 695 C C . GLU A 1 88 ? -2.529 -3.427 7.813 1.00 85.25 88 GLU A C 1
ATOM 697 O O . GLU A 1 88 ? -3.713 -3.667 8.050 1.00 85.25 88 GLU A O 1
ATOM 702 N N . ILE A 1 89 ? -2.124 -3.153 6.571 1.00 87.56 89 ILE A N 1
ATOM 703 C CA . ILE A 1 89 ? -3.063 -3.013 5.449 1.00 87.56 89 ILE A CA 1
ATOM 704 C C . ILE A 1 89 ? -3.696 -4.354 5.072 1.00 87.56 89 ILE A C 1
ATOM 706 O O . ILE A 1 89 ? -4.884 -4.401 4.751 1.00 87.56 89 ILE A O 1
ATOM 710 N N . THR A 1 90 ? -2.945 -5.452 5.141 1.00 86.69 90 THR A N 1
ATOM 711 C CA . THR A 1 90 ? -3.468 -6.798 4.844 1.00 86.69 90 THR A CA 1
ATOM 712 C C . THR A 1 90 ? -4.464 -7.309 5.883 1.00 86.69 90 THR A C 1
ATOM 714 O O . THR A 1 90 ? -5.195 -8.263 5.619 1.00 86.69 90 THR A O 1
ATOM 717 N N . SER A 1 91 ? -4.571 -6.644 7.040 1.00 84.75 91 SER A N 1
ATOM 718 C CA . SER A 1 91 ? -5.682 -6.858 7.976 1.00 84.75 91 SER A CA 1
ATOM 719 C C . SER A 1 91 ? -7.007 -6.235 7.497 1.00 84.75 91 SER A C 1
ATOM 721 O O . SER A 1 91 ? -8.078 -6.625 7.963 1.00 84.75 91 SER A O 1
ATOM 723 N N . ILE A 1 92 ? -6.947 -5.288 6.551 1.00 86.06 92 ILE A N 1
ATOM 724 C CA . ILE A 1 92 ? -8.089 -4.524 6.021 1.00 86.06 92 ILE A CA 1
ATOM 725 C C . ILE A 1 92 ? -8.455 -4.978 4.601 1.00 86.06 92 ILE A C 1
ATOM 727 O O . ILE A 1 92 ? -9.638 -5.063 4.257 1.00 86.06 92 ILE A O 1
ATOM 731 N N . PHE A 1 93 ? -7.449 -5.259 3.774 1.00 88.12 93 PHE A N 1
ATOM 732 C CA . PHE A 1 93 ? -7.594 -5.612 2.364 1.00 88.12 93 PHE A CA 1
ATOM 733 C C . PHE A 1 93 ? -6.924 -6.947 2.061 1.00 88.12 93 PHE A C 1
ATOM 735 O O . PHE A 1 93 ? -5.887 -7.277 2.629 1.00 88.12 93 PHE A O 1
ATOM 742 N N . ASP A 1 94 ? -7.470 -7.690 1.102 1.00 90.50 94 ASP A N 1
ATOM 743 C CA . ASP A 1 94 ? -6.764 -8.849 0.563 1.00 90.50 94 ASP A CA 1
ATOM 744 C C . ASP A 1 94 ? -5.492 -8.397 -0.182 1.00 90.50 94 ASP A C 1
ATOM 746 O O . ASP A 1 94 ? -5.523 -7.453 -0.977 1.00 90.50 94 ASP A O 1
ATOM 750 N N . TYR A 1 95 ? -4.370 -9.085 0.050 1.00 87.12 95 TYR A N 1
ATOM 751 C CA . TYR A 1 95 ? -3.074 -8.736 -0.550 1.00 87.12 95 TYR A CA 1
ATOM 752 C C . TYR A 1 95 ? -3.111 -8.738 -2.089 1.00 87.12 95 TYR A C 1
ATOM 754 O O . TYR A 1 95 ? -2.456 -7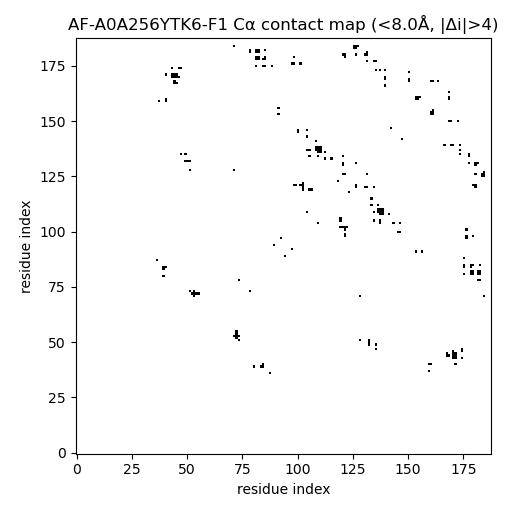.913 -2.735 1.00 87.12 95 TYR A O 1
ATOM 762 N N . ASN A 1 96 ? -3.892 -9.637 -2.701 1.00 88.31 96 ASN A N 1
ATOM 763 C CA . ASN A 1 96 ? -4.027 -9.714 -4.156 1.00 88.31 96 ASN A CA 1
ATOM 764 C C . ASN A 1 96 ? -4.995 -8.654 -4.695 1.00 88.31 96 ASN A C 1
ATOM 766 O O . ASN A 1 96 ? -4.786 -8.155 -5.802 1.00 88.31 96 ASN A O 1
ATOM 770 N N . GLU A 1 97 ? -6.043 -8.297 -3.938 1.00 90.06 97 GLU A N 1
ATOM 771 C CA . GLU A 1 97 ? -6.894 -7.137 -4.251 1.00 90.06 97 GLU A CA 1
ATOM 772 C C . GLU A 1 97 ? -6.039 -5.871 -4.324 1.00 90.06 97 GLU A C 1
ATOM 774 O O . GLU A 1 97 ? -6.054 -5.192 -5.351 1.00 90.06 97 GLU A O 1
ATOM 779 N N . LEU A 1 98 ? -5.238 -5.607 -3.290 1.00 90.00 98 LEU A N 1
ATOM 780 C CA . LEU A 1 98 ? -4.406 -4.411 -3.227 1.00 90.00 98 LEU A CA 1
ATOM 781 C C . LEU A 1 98 ? -3.353 -4.381 -4.345 1.00 90.00 98 LEU A C 1
ATOM 783 O O . LEU A 1 98 ? -3.274 -3.388 -5.060 1.00 90.00 98 LEU A O 1
ATOM 787 N N . ASN A 1 99 ? -2.624 -5.482 -4.579 1.00 91.50 99 ASN A N 1
ATOM 788 C CA . ASN A 1 99 ? -1.686 -5.589 -5.710 1.00 91.50 99 ASN A CA 1
ATOM 789 C C . ASN A 1 99 ? -2.347 -5.248 -7.051 1.00 91.50 99 ASN A C 1
ATOM 791 O O . ASN A 1 99 ? -1.800 -4.483 -7.846 1.00 91.50 99 ASN A O 1
ATOM 795 N N . ARG A 1 100 ? -3.532 -5.815 -7.307 1.00 92.69 100 ARG A N 1
ATOM 796 C CA . ARG A 1 100 ? -4.251 -5.611 -8.566 1.00 92.69 100 ARG A CA 1
ATOM 797 C C . ARG A 1 100 ? -4.666 -4.156 -8.746 1.00 92.69 100 ARG A C 1
ATOM 799 O O . ARG A 1 100 ? -4.500 -3.619 -9.840 1.00 92.69 100 ARG A O 1
ATOM 806 N N . GLU A 1 101 ? -5.211 -3.524 -7.710 1.00 93.12 101 GLU A N 1
ATOM 807 C CA . GLU A 1 101 ? -5.639 -2.129 -7.820 1.00 93.12 101 GLU A CA 1
ATOM 808 C C . GLU A 1 101 ? -4.443 -1.163 -7.882 1.00 93.12 101 GLU A C 1
ATOM 810 O O . GLU A 1 101 ? -4.500 -0.208 -8.651 1.00 93.12 101 GLU A O 1
ATOM 815 N N . CYS A 1 102 ? -3.325 -1.446 -7.199 1.00 93.25 102 CYS A N 1
ATOM 816 C CA . CYS A 1 102 ? -2.078 -0.686 -7.357 1.00 93.25 102 CYS A CA 1
ATOM 817 C C . CYS A 1 102 ? -1.517 -0.794 -8.786 1.00 93.25 102 CYS A C 1
ATOM 819 O O . CYS A 1 102 ? -1.152 0.220 -9.378 1.00 93.25 102 CYS A O 1
ATOM 821 N N . SER A 1 103 ? -1.520 -1.999 -9.378 1.00 92.62 103 SER A N 1
ATOM 822 C CA . SER A 1 103 ? -1.119 -2.208 -10.779 1.00 92.62 103 SER A CA 1
ATOM 823 C C . SER A 1 103 ? -1.973 -1.384 -11.738 1.00 92.62 103 SER A C 1
ATOM 825 O O . SER A 1 103 ? -1.446 -0.678 -12.593 1.00 92.62 103 SER A O 1
ATOM 827 N N . ARG A 1 104 ? -3.300 -1.440 -11.577 1.00 91.19 104 ARG A N 1
ATOM 828 C CA . ARG A 1 104 ? -4.225 -0.666 -12.413 1.00 91.19 104 ARG A CA 1
ATOM 829 C C . ARG A 1 104 ? -4.044 0.826 -12.224 1.00 91.19 104 ARG A C 1
ATOM 831 O O . ARG A 1 104 ? -4.138 1.571 -13.192 1.00 91.19 104 ARG A O 1
ATOM 838 N N . TRP A 1 105 ? -3.818 1.271 -10.993 1.00 92.56 105 TRP A N 1
ATOM 839 C CA . TRP A 1 105 ? -3.570 2.677 -10.733 1.00 92.56 105 TRP A CA 1
ATOM 840 C C . TRP A 1 105 ? -2.321 3.135 -11.479 1.00 92.56 105 TRP A C 1
ATOM 842 O O . TRP A 1 105 ? -2.395 4.084 -12.250 1.00 92.56 105 TRP A O 1
ATOM 852 N N . TYR A 1 106 ? -1.227 2.385 -11.364 1.00 90.75 106 TYR A N 1
ATOM 853 C CA . TYR A 1 106 ? 0.012 2.648 -12.087 1.00 90.75 106 TYR A CA 1
ATOM 854 C C . TYR A 1 106 ? -0.174 2.725 -13.605 1.00 90.75 106 TYR A C 1
ATOM 856 O O . TYR A 1 106 ? 0.224 3.706 -14.225 1.00 90.75 106 TYR A O 1
ATOM 864 N N . GLU A 1 107 ? -0.855 1.747 -14.196 1.00 86.75 107 GLU A N 1
ATOM 865 C CA . GLU A 1 107 ? -1.101 1.696 -15.644 1.00 86.75 107 GLU A CA 1
ATOM 866 C C . GLU A 1 107 ? -1.893 2.904 -16.178 1.00 86.75 107 GLU A C 1
ATOM 868 O O . GLU A 1 107 ? -1.773 3.236 -17.355 1.00 86.75 107 GLU A O 1
ATOM 873 N N . ASN A 1 108 ? -2.695 3.565 -15.336 1.00 86.75 108 ASN A N 1
ATOM 874 C CA . ASN A 1 108 ? -3.556 4.676 -15.750 1.00 86.75 108 ASN A CA 1
ATOM 875 C C . ASN A 1 108 ? -3.064 6.062 -15.300 1.00 86.75 108 ASN A C 1
ATOM 877 O O . ASN A 1 108 ? -3.534 7.062 -15.838 1.00 86.75 108 ASN A O 1
ATOM 881 N N . CYS A 1 109 ? -2.185 6.137 -14.296 1.00 88.00 109 CYS A N 1
ATOM 882 C CA . CYS A 1 109 ? -1.985 7.356 -13.500 1.00 88.00 109 CYS A CA 1
ATOM 883 C C . CYS A 1 109 ? -0.525 7.703 -13.196 1.00 88.00 109 CYS A C 1
ATOM 885 O O . CYS A 1 109 ? -0.235 8.473 -12.280 1.00 88.00 109 CYS A O 1
ATOM 887 N N . VAL A 1 110 ? 0.415 7.120 -13.924 1.00 82.25 110 VAL A N 1
ATOM 888 C CA . VAL A 1 110 ? 1.827 7.480 -13.810 1.00 82.25 110 VAL A CA 1
ATOM 889 C C . VAL A 1 110 ? 2.110 8.735 -14.625 1.00 82.25 110 VAL A C 1
ATOM 891 O O . VAL A 1 110 ? 1.805 8.785 -15.818 1.00 82.25 110 VAL A O 1
ATOM 894 N N . LEU A 1 111 ? 2.711 9.743 -13.991 1.00 65.94 111 LEU A N 1
ATOM 895 C CA . LEU A 1 111 ? 3.138 10.958 -14.682 1.00 65.94 111 LEU A CA 1
ATOM 896 C C . LEU A 1 111 ? 4.405 10.678 -15.488 1.00 65.94 111 LEU A C 1
ATOM 898 O O . LEU A 1 111 ? 5.426 10.297 -14.926 1.00 65.94 111 LEU A O 1
ATOM 902 N N . GLU A 1 112 ? 4.307 10.886 -16.802 1.00 59.56 112 GLU A N 1
ATOM 903 C CA . GLU A 1 112 ? 5.430 11.150 -17.712 1.00 59.56 112 GLU A CA 1
ATOM 904 C C . GLU A 1 112 ? 6.667 10.247 -17.542 1.00 59.56 112 GLU A C 1
ATOM 906 O O . GLU A 1 112 ? 7.803 10.712 -17.604 1.00 59.56 112 GLU A O 1
ATOM 911 N N . ILE A 1 113 ? 6.483 8.929 -17.403 1.00 60.66 113 ILE A N 1
ATOM 912 C CA . ILE A 1 113 ? 7.584 8.006 -17.697 1.00 60.66 113 ILE A CA 1
ATOM 913 C C . ILE A 1 113 ? 7.646 7.881 -19.222 1.00 60.66 113 ILE A C 1
ATOM 915 O O . ILE A 1 113 ? 6.835 7.172 -19.818 1.00 60.66 113 ILE A O 1
ATOM 919 N N . GLU A 1 114 ? 8.599 8.577 -19.858 1.00 54.56 114 GLU A N 1
ATOM 920 C CA . GLU A 1 114 ? 8.828 8.544 -21.320 1.00 54.56 114 GLU A CA 1
ATOM 921 C C . GLU A 1 114 ? 8.940 7.108 -21.873 1.00 54.56 114 GLU A C 1
ATOM 923 O O . GLU A 1 114 ? 8.633 6.850 -23.036 1.00 54.56 114 GLU A O 1
ATOM 928 N N . SER A 1 115 ? 9.326 6.161 -21.016 1.00 57.34 115 SER A N 1
ATOM 929 C CA . SER A 1 115 ? 9.367 4.725 -21.273 1.00 57.34 115 SER A CA 1
ATOM 930 C C . SER A 1 115 ? 8.759 3.942 -20.104 1.00 57.34 115 SER A C 1
ATOM 932 O O . SER A 1 115 ? 9.479 3.256 -19.373 1.00 57.34 115 SER A O 1
ATOM 934 N N . ALA A 1 116 ? 7.450 4.089 -19.867 1.00 59.84 116 ALA A N 1
ATOM 935 C CA . ALA A 1 116 ? 6.758 3.266 -18.876 1.00 59.84 116 ALA A CA 1
ATOM 936 C C . ALA A 1 116 ? 7.056 1.776 -19.153 1.00 59.84 116 ALA A C 1
ATOM 938 O O . ALA A 1 116 ? 6.938 1.340 -20.300 1.00 59.84 116 ALA A O 1
ATOM 939 N N . PRO A 1 117 ? 7.495 0.996 -18.150 1.00 65.00 117 PRO A N 1
ATOM 940 C CA . PRO A 1 117 ? 7.861 -0.396 -18.360 1.00 65.00 117 PRO A CA 1
ATOM 941 C C . PRO A 1 117 ? 6.661 -1.207 -18.864 1.00 65.00 117 PRO A C 1
ATOM 943 O O . PRO A 1 117 ? 5.557 -1.075 -18.339 1.00 65.00 117 PRO A O 1
ATOM 946 N N . ASP A 1 118 ? 6.905 -2.115 -19.816 1.00 69.94 118 ASP A N 1
ATOM 947 C CA . ASP A 1 118 ? 5.874 -2.977 -20.427 1.00 69.94 118 ASP A CA 1
ATOM 948 C C . ASP A 1 118 ? 5.099 -3.830 -19.405 1.00 69.94 118 ASP A C 1
ATOM 950 O O . ASP A 1 118 ? 4.001 -4.315 -19.676 1.00 69.94 118 ASP A O 1
ATOM 954 N N . ILE A 1 119 ? 5.688 -4.052 -18.226 1.00 82.06 119 ILE A N 1
ATOM 955 C CA . ILE A 1 119 ? 5.099 -4.818 -17.131 1.00 82.06 119 ILE A CA 1
ATOM 956 C C . ILE A 1 119 ? 5.069 -3.940 -15.885 1.00 82.06 119 ILE A C 1
ATOM 958 O O . ILE A 1 119 ? 6.115 -3.502 -15.402 1.00 82.06 119 ILE A O 1
ATOM 962 N N . SER A 1 120 ? 3.870 -3.771 -15.329 1.00 88.94 120 SER A N 1
ATOM 963 C CA . SER A 1 120 ? 3.644 -3.139 -14.030 1.00 88.94 120 SER A CA 1
ATOM 964 C C . SER A 1 120 ? 4.554 -3.731 -12.935 1.00 88.94 120 SER A C 1
ATOM 966 O O . SER A 1 120 ? 4.670 -4.961 -12.841 1.00 88.94 120 SER A O 1
ATOM 968 N N . PRO A 1 121 ? 5.150 -2.897 -12.058 1.00 90.44 121 PRO A N 1
ATOM 969 C CA . PRO A 1 121 ? 5.931 -3.337 -10.898 1.00 90.44 121 PRO A CA 1
ATOM 970 C C . PRO A 1 121 ? 5.258 -4.435 -10.063 1.00 90.44 121 PRO A C 1
ATOM 972 O O . PRO A 1 121 ? 5.912 -5.385 -9.633 1.00 90.44 121 PRO A O 1
ATOM 975 N N . TRP A 1 122 ? 3.934 -4.357 -9.896 1.00 92.12 122 TRP A N 1
ATOM 976 C CA . TRP A 1 122 ? 3.145 -5.313 -9.114 1.00 92.12 122 TRP A CA 1
ATOM 977 C C . TRP A 1 122 ? 2.885 -6.640 -9.846 1.00 92.12 122 TRP A C 1
ATOM 979 O O . TRP A 1 122 ? 2.428 -7.596 -9.226 1.00 92.12 122 TRP A O 1
ATOM 989 N N . ASN A 1 123 ? 3.253 -6.767 -11.121 1.00 89.25 123 ASN A N 1
ATOM 990 C CA . ASN A 1 123 ? 3.130 -8.014 -11.885 1.00 89.25 123 ASN A CA 1
ATOM 991 C C . ASN A 1 123 ? 4.483 -8.700 -12.153 1.00 89.25 123 ASN A C 1
ATOM 993 O O . ASN A 1 123 ? 4.513 -9.839 -12.621 1.00 89.25 123 ASN A O 1
ATOM 997 N N . LYS A 1 124 ? 5.614 -8.052 -11.841 1.00 88.38 124 LYS A N 1
ATOM 998 C CA . LYS A 1 124 ? 6.954 -8.640 -12.011 1.00 88.38 124 LYS A CA 1
ATOM 999 C C . LYS A 1 124 ? 7.230 -9.687 -10.940 1.00 88.38 124 LYS A C 1
ATOM 1001 O O . LYS A 1 124 ? 6.947 -9.437 -9.779 1.00 88.38 124 LYS A O 1
ATOM 1006 N N . ILE A 1 125 ? 7.816 -10.832 -11.303 1.00 85.31 125 ILE A N 1
ATOM 1007 C CA . ILE A 1 125 ? 8.172 -11.890 -10.335 1.00 85.31 125 ILE A CA 1
ATOM 1008 C C . ILE A 1 125 ? 9.185 -11.356 -9.313 1.00 85.31 125 ILE A C 1
ATOM 1010 O O . ILE A 1 125 ? 8.946 -11.470 -8.116 1.00 85.31 125 ILE A O 1
ATOM 1014 N N . ASN A 1 126 ? 10.242 -10.696 -9.801 1.00 84.38 126 ASN A N 1
ATOM 1015 C CA . ASN A 1 126 ? 11.304 -10.110 -8.986 1.00 84.38 126 ASN A CA 1
ATOM 1016 C C . ASN A 1 126 ? 11.348 -8.591 -9.221 1.00 84.38 126 ASN A C 1
ATOM 1018 O O . ASN A 1 126 ? 12.049 -8.143 -10.134 1.00 84.38 126 ASN A O 1
ATOM 1022 N N . PRO A 1 127 ? 10.582 -7.792 -8.458 1.00 86.81 127 PRO A N 1
ATOM 1023 C CA . PRO A 1 127 ? 10.661 -6.341 -8.546 1.00 86.81 127 PRO A CA 1
ATOM 1024 C C . PRO A 1 127 ? 12.049 -5.823 -8.136 1.00 86.81 127 PRO A C 1
ATOM 1026 O O . PRO A 1 127 ? 12.771 -6.430 -7.331 1.00 86.81 127 PRO A O 1
ATOM 1029 N N . THR A 1 128 ? 12.421 -4.682 -8.705 1.00 84.62 128 THR A N 1
ATOM 1030 C CA . THR A 1 128 ? 13.714 -4.007 -8.531 1.00 84.62 128 THR A CA 1
ATOM 1031 C C . THR A 1 128 ? 13.544 -2.628 -7.881 1.00 84.62 128 THR A C 1
ATOM 1033 O O . THR A 1 128 ? 12.437 -2.109 -7.774 1.00 84.62 128 THR A O 1
ATOM 1036 N N . VAL A 1 129 ? 14.645 -1.988 -7.460 1.00 80.56 129 VAL A N 1
ATOM 1037 C CA . VAL A 1 129 ? 14.581 -0.586 -6.987 1.00 80.56 129 VAL A CA 1
ATOM 1038 C C . VAL A 1 129 ? 14.128 0.357 -8.103 1.00 80.56 129 VAL A C 1
ATOM 1040 O O . VAL A 1 129 ? 13.465 1.348 -7.826 1.00 80.56 129 VAL A O 1
ATOM 1043 N N . GLU A 1 130 ? 14.443 0.050 -9.363 1.00 82.94 130 GLU A N 1
ATOM 1044 C CA . GLU A 1 130 ? 13.939 0.819 -10.503 1.00 82.94 130 GLU A CA 1
ATOM 1045 C C . GLU A 1 130 ? 12.411 0.736 -10.586 1.00 82.94 130 GLU A C 1
ATOM 1047 O O . GLU A 1 130 ? 11.752 1.754 -10.756 1.00 82.94 130 GLU A O 1
ATOM 1052 N N . ASP A 1 131 ? 11.835 -0.447 -10.354 1.00 86.50 131 ASP A N 1
ATOM 1053 C CA . ASP A 1 131 ? 10.380 -0.625 -10.290 1.00 86.50 131 ASP A CA 1
ATOM 1054 C C . ASP A 1 131 ? 9.739 0.191 -9.167 1.00 86.50 131 ASP A C 1
ATOM 1056 O O . ASP A 1 131 ? 8.702 0.817 -9.377 1.00 86.50 131 ASP A O 1
ATOM 1060 N N . TYR A 1 132 ? 10.375 0.223 -7.993 1.00 86.75 132 TYR A N 1
ATOM 1061 C CA . TYR A 1 132 ? 9.958 1.074 -6.879 1.00 86.75 132 TYR A CA 1
ATOM 1062 C C . TYR A 1 132 ? 10.033 2.568 -7.239 1.00 86.75 132 TYR A C 1
ATOM 1064 O O . TYR A 1 132 ? 9.071 3.301 -7.020 1.00 86.75 132 TYR A O 1
ATOM 1072 N N . ASN A 1 133 ? 11.146 3.024 -7.822 1.00 84.06 133 ASN A N 1
ATOM 1073 C CA . ASN A 1 133 ? 11.327 4.429 -8.195 1.00 84.06 133 ASN A CA 1
ATOM 1074 C C . ASN A 1 133 ? 10.316 4.848 -9.269 1.00 84.06 133 ASN A C 1
ATOM 1076 O O . ASN A 1 133 ? 9.699 5.902 -9.148 1.00 84.06 133 ASN A O 1
ATOM 1080 N N . ASN A 1 134 ? 10.081 3.991 -10.263 1.00 84.56 134 ASN A N 1
ATOM 1081 C CA . ASN A 1 134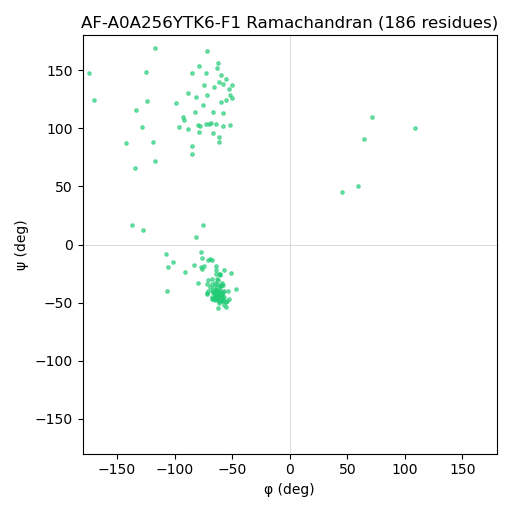 ? 9.074 4.209 -11.296 1.00 84.56 134 ASN A CA 1
ATOM 1082 C C . ASN A 1 134 ? 7.667 4.275 -10.690 1.00 84.56 134 ASN A C 1
ATOM 1084 O O . ASN A 1 134 ? 6.890 5.169 -11.019 1.00 84.56 134 ASN A O 1
ATOM 1088 N N . ALA A 1 135 ? 7.341 3.366 -9.769 1.00 87.94 135 ALA A N 1
ATOM 1089 C CA . ALA A 1 135 ? 6.087 3.393 -9.022 1.00 87.94 135 ALA A CA 1
ATOM 1090 C C . ALA A 1 135 ? 5.925 4.655 -8.163 1.00 87.94 135 ALA A C 1
ATOM 1092 O O . ALA A 1 135 ? 4.797 5.070 -7.900 1.00 87.94 135 ALA A O 1
ATOM 1093 N N . ASN A 1 136 ? 7.017 5.304 -7.748 1.00 85.94 136 ASN A N 1
ATOM 1094 C CA . ASN A 1 136 ? 6.937 6.532 -6.965 1.00 85.94 136 ASN A CA 1
ATOM 1095 C C . ASN A 1 136 ? 6.443 7.739 -7.790 1.00 85.94 136 ASN A C 1
ATOM 1097 O O . ASN A 1 136 ? 6.010 8.728 -7.207 1.00 85.94 136 ASN A O 1
ATOM 1101 N N . TYR A 1 137 ? 6.392 7.649 -9.125 1.00 85.19 137 TYR A N 1
ATOM 1102 C CA . TYR A 1 137 ? 5.756 8.656 -9.996 1.00 85.19 137 TYR A CA 1
ATOM 1103 C C . TYR A 1 137 ? 4.231 8.518 -10.111 1.00 85.19 137 TYR A C 1
ATOM 1105 O O . TYR A 1 137 ? 3.592 9.220 -10.897 1.00 85.19 137 TYR A O 1
ATOM 1113 N N . LEU A 1 138 ? 3.625 7.621 -9.330 1.00 88.62 138 LEU A N 1
ATOM 1114 C CA . LEU A 1 138 ? 2.176 7.495 -9.244 1.00 88.62 138 LEU A CA 1
ATOM 1115 C C . LEU A 1 138 ? 1.546 8.807 -8.753 1.00 88.62 138 LEU A C 1
ATOM 1117 O O . LEU A 1 138 ? 1.894 9.305 -7.671 1.00 88.62 138 LEU A O 1
ATOM 1121 N N . ASP A 1 139 ? 0.628 9.358 -9.548 1.00 89.06 139 ASP A N 1
ATOM 1122 C CA . ASP A 1 139 ? -0.046 10.618 -9.248 1.00 89.06 139 ASP A CA 1
ATOM 1123 C C . ASP A 1 139 ? -1.221 10.415 -8.294 1.00 89.06 139 ASP A C 1
ATOM 1125 O O . ASP A 1 139 ? -2.251 9.830 -8.639 1.00 89.06 139 ASP A O 1
ATOM 1129 N N . ILE A 1 140 ? -1.091 10.980 -7.095 1.00 90.31 140 ILE A N 1
ATOM 1130 C CA . ILE A 1 140 ? -2.143 10.994 -6.074 1.00 90.31 140 ILE A CA 1
ATOM 1131 C C . ILE A 1 140 ? -3.387 11.792 -6.501 1.00 90.31 140 ILE A C 1
ATOM 1133 O O . ILE A 1 140 ? -4.464 11.606 -5.932 1.00 90.31 140 ILE A O 1
ATOM 1137 N N . ASN A 1 141 ? -3.270 12.667 -7.505 1.00 90.00 141 ASN A N 1
ATOM 1138 C CA . ASN A 1 141 ? -4.400 13.419 -8.052 1.00 90.00 141 ASN A CA 1
ATOM 1139 C C . ASN A 1 141 ? -5.189 12.618 -9.096 1.00 90.00 141 ASN A C 1
ATOM 1141 O O . ASN A 1 141 ? -6.349 12.936 -9.369 1.00 90.00 141 ASN A O 1
ATOM 1145 N N . CYS A 1 142 ? -4.612 11.547 -9.643 1.00 89.25 142 CYS A N 1
ATOM 1146 C CA . CYS A 1 142 ? -5.286 10.661 -10.581 1.00 89.25 142 CYS A CA 1
ATOM 1147 C C . CYS A 1 142 ? -6.100 9.602 -9.820 1.00 89.25 142 CYS A C 1
ATOM 1149 O O . CYS A 1 142 ? -5.704 8.451 -9.636 1.00 89.25 142 CYS A O 1
ATOM 1151 N N . ARG A 1 143 ? -7.261 10.028 -9.317 1.00 86.75 143 ARG A N 1
ATOM 1152 C CA . ARG A 1 143 ? -8.132 9.261 -8.414 1.00 86.75 143 ARG A CA 1
ATOM 1153 C C . ARG A 1 143 ? -9.066 8.337 -9.195 1.00 86.75 143 ARG A C 1
ATOM 1155 O O . ARG A 1 143 ? -10.204 8.691 -9.504 1.00 86.75 143 ARG A O 1
ATOM 1162 N N . THR A 1 144 ? -8.584 7.149 -9.552 1.00 89.31 144 THR A N 1
ATOM 1163 C CA . THR A 1 144 ? -9.434 6.148 -10.217 1.00 89.31 144 THR A CA 1
ATOM 1164 C C . THR A 1 144 ? -10.590 5.718 -9.306 1.00 89.31 144 THR A C 1
ATOM 1166 O O . THR A 1 144 ? -10.510 5.793 -8.077 1.00 89.31 144 THR A O 1
ATOM 1169 N N . LYS A 1 145 ? -11.681 5.221 -9.901 1.00 91.19 145 LYS A N 1
ATOM 1170 C CA . LYS A 1 145 ? -12.858 4.753 -9.150 1.00 91.19 145 LYS A CA 1
ATOM 1171 C C . LYS A 1 145 ? -12.507 3.630 -8.167 1.00 91.19 145 LYS A C 1
ATOM 1173 O O . LYS A 1 145 ? -13.140 3.491 -7.124 1.00 91.19 145 LYS A O 1
ATOM 1178 N N . GLU A 1 146 ? -11.538 2.797 -8.517 1.00 91.56 146 GLU A N 1
ATOM 1179 C CA . GLU A 1 146 ? -11.056 1.679 -7.712 1.00 91.56 146 GLU A CA 1
ATOM 1180 C C . GLU A 1 146 ? -10.260 2.170 -6.497 1.00 91.56 146 GLU A C 1
ATOM 1182 O O . GLU A 1 146 ? -10.500 1.691 -5.389 1.00 91.56 146 GLU A O 1
ATOM 1187 N N . ILE A 1 147 ? -9.398 3.175 -6.673 1.00 93.75 147 ILE A N 1
ATOM 1188 C CA . ILE A 1 147 ? -8.652 3.789 -5.568 1.00 93.75 147 ILE A CA 1
ATOM 1189 C C . ILE A 1 147 ? -9.588 4.557 -4.628 1.00 93.75 147 ILE A C 1
ATOM 1191 O O . ILE A 1 147 ? -9.451 4.436 -3.413 1.00 93.75 147 ILE A O 1
ATOM 1195 N N . GLU A 1 148 ? -10.597 5.257 -5.154 1.00 95.00 148 GLU A N 1
ATOM 1196 C CA . GLU A 1 148 ? -11.624 5.905 -4.323 1.00 95.00 148 GLU A CA 1
ATOM 1197 C C . GLU A 1 148 ? -12.354 4.877 -3.437 1.00 95.00 148 GLU A C 1
ATOM 1199 O O . GLU A 1 148 ? -12.514 5.076 -2.235 1.00 95.00 148 GLU A O 1
ATOM 1204 N N . LYS A 1 149 ? -12.712 3.708 -3.986 1.00 93.25 149 LYS A N 1
ATOM 1205 C CA . LYS A 1 149 ? -13.316 2.624 -3.190 1.00 93.25 149 LYS A CA 1
ATOM 1206 C C . LYS A 1 149 ? -12.378 2.090 -2.108 1.00 93.25 149 LYS A C 1
ATOM 1208 O O . LYS A 1 149 ? -12.860 1.710 -1.037 1.00 93.25 149 LYS A O 1
ATOM 1213 N N . LEU A 1 150 ? -11.073 2.004 -2.381 1.00 93.31 150 LEU A N 1
ATOM 1214 C CA . LEU A 1 150 ? -10.088 1.619 -1.367 1.00 93.31 150 LEU A CA 1
ATOM 1215 C C . LEU A 1 150 ? -10.024 2.671 -0.256 1.00 93.31 150 LEU A C 1
ATOM 1217 O O . LEU A 1 150 ? -10.110 2.297 0.913 1.00 93.31 150 LEU A O 1
ATOM 1221 N N . ARG A 1 151 ? -9.982 3.963 -0.608 1.00 95.69 151 ARG A N 1
ATOM 1222 C CA . ARG A 1 151 ? -10.011 5.082 0.347 1.00 95.69 151 ARG A CA 1
ATOM 1223 C C . ARG A 1 151 ? -11.233 5.011 1.259 1.00 95.69 151 ARG A C 1
ATOM 1225 O O . ARG A 1 151 ? -11.080 4.943 2.476 1.00 95.69 151 ARG A O 1
ATOM 1232 N N . GLU A 1 152 ? -12.433 4.924 0.687 1.00 95.25 152 GLU A N 1
ATOM 1233 C CA . GLU A 1 152 ? -13.686 4.849 1.452 1.00 95.25 152 GLU A CA 1
ATOM 1234 C C . GLU A 1 152 ? -13.755 3.616 2.367 1.00 95.25 152 GLU A C 1
ATOM 1236 O O . GLU A 1 152 ? -14.337 3.664 3.455 1.00 95.25 152 GLU A O 1
ATOM 1241 N N . ARG A 1 153 ? -13.208 2.473 1.927 1.00 93.31 153 ARG A N 1
ATOM 1242 C CA . ARG A 1 153 ? -13.169 1.257 2.750 1.00 93.31 153 ARG A CA 1
ATOM 1243 C C . ARG A 1 153 ? -12.168 1.408 3.892 1.00 93.31 153 ARG A C 1
ATOM 1245 O O . ARG A 1 153 ? -12.494 1.026 5.013 1.00 93.31 153 ARG A O 1
ATOM 1252 N N . TRP A 1 154 ? -10.995 1.984 3.636 1.00 93.81 154 TRP A N 1
ATOM 1253 C CA . TRP A 1 154 ? -9.995 2.231 4.675 1.00 93.81 154 TRP A CA 1
ATOM 1254 C C . TRP A 1 154 ? -10.515 3.221 5.721 1.00 93.81 154 TRP A C 1
ATOM 1256 O O . TRP A 1 154 ? -10.395 2.971 6.919 1.00 93.81 154 TRP A O 1
ATOM 1266 N N . GLU A 1 155 ? -11.187 4.283 5.279 1.00 94.25 155 GLU A N 1
ATOM 1267 C CA . GLU A 1 155 ? -11.825 5.287 6.134 1.00 94.25 155 GLU A CA 1
ATOM 1268 C C . GLU A 1 155 ? -12.852 4.665 7.092 1.00 94.25 155 GLU A C 1
ATOM 1270 O O . GLU A 1 155 ? -12.893 4.996 8.276 1.00 94.25 155 GLU A O 1
ATOM 1275 N N . LYS A 1 156 ? -13.633 3.686 6.622 1.00 92.62 156 LYS A N 1
ATOM 1276 C CA . LYS A 1 156 ? -14.585 2.949 7.472 1.00 92.62 156 LYS A CA 1
ATOM 1277 C C . LYS A 1 156 ? -13.902 2.010 8.467 1.00 92.62 156 LYS A C 1
ATOM 1279 O O . LYS A 1 156 ? -14.451 1.770 9.542 1.00 92.62 156 LYS A O 1
ATOM 1284 N N . SER A 1 157 ? -12.742 1.469 8.106 1.00 89.06 157 SER A N 1
ATOM 1285 C CA . SER A 1 157 ? -12.038 0.448 8.890 1.00 89.06 157 SER A CA 1
ATOM 1286 C C . S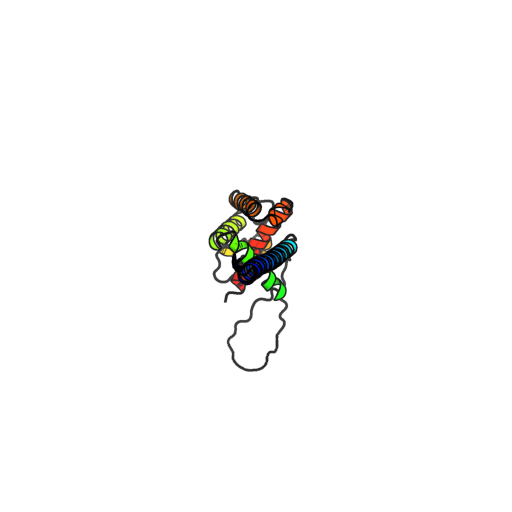ER A 1 157 ? -11.036 1.025 9.893 1.00 89.06 157 SER A C 1
ATOM 1288 O O . SER A 1 157 ? -10.747 0.371 10.893 1.00 89.06 157 SER A O 1
ATOM 1290 N N . SER A 1 158 ? -10.520 2.240 9.675 1.00 88.25 158 SER A N 1
ATOM 1291 C CA . SER A 1 158 ? -9.519 2.862 10.547 1.00 88.25 158 SER A CA 1
ATOM 1292 C C . SER A 1 158 ? -9.862 4.310 10.886 1.00 88.25 158 SER A C 1
ATOM 1294 O O . SER A 1 158 ? -9.819 5.202 10.040 1.00 88.25 158 SER A O 1
ATOM 1296 N N . LYS A 1 159 ? -10.117 4.563 12.177 1.00 88.19 159 LYS A N 1
ATOM 1297 C CA . LYS A 1 159 ? -10.354 5.919 12.702 1.00 88.19 159 LYS A CA 1
ATOM 1298 C C . LYS A 1 159 ? -9.169 6.851 12.465 1.00 88.19 159 LYS A C 1
ATOM 1300 O O . LYS A 1 159 ? -9.379 8.032 12.215 1.00 88.19 159 LYS A O 1
ATOM 1305 N N . LYS A 1 160 ? -7.942 6.327 12.549 1.00 87.06 160 LYS A N 1
ATOM 1306 C CA . LYS A 1 160 ? -6.728 7.105 12.297 1.00 87.06 160 LYS A CA 1
ATOM 1307 C C . LYS A 1 160 ? -6.653 7.507 10.826 1.00 87.06 160 LYS A C 1
ATOM 1309 O O . LYS A 1 160 ? -6.492 8.688 10.550 1.00 87.06 160 LYS A O 1
ATOM 1314 N N . PHE A 1 161 ? -6.884 6.572 9.900 1.00 91.50 161 PHE A N 1
ATOM 1315 C CA . PHE A 1 161 ? -6.945 6.895 8.470 1.00 91.50 161 PHE A CA 1
ATOM 1316 C C . PHE A 1 161 ? -8.005 7.967 8.172 1.00 91.50 161 PHE A C 1
ATOM 1318 O O . PHE A 1 161 ? -7.727 8.951 7.493 1.00 91.50 161 PHE A O 1
ATOM 1325 N N . ALA A 1 162 ? -9.197 7.823 8.759 1.00 93.62 162 ALA A N 1
ATOM 1326 C CA . ALA A 1 162 ? -10.289 8.786 8.619 1.00 93.62 162 ALA A CA 1
ATOM 1327 C C . ALA A 1 162 ? -9.990 10.174 9.211 1.00 93.62 162 ALA A C 1
ATOM 1329 O O . ALA A 1 162 ? -10.641 11.146 8.841 1.00 93.62 162 ALA A O 1
ATOM 1330 N N . SER A 1 163 ? -9.035 10.279 10.143 1.00 93.94 163 SER A N 1
ATOM 1331 C CA . SER A 1 163 ? -8.655 11.559 10.755 1.00 93.94 163 SER A CA 1
ATOM 1332 C C . SER A 1 163 ? -7.768 12.425 9.857 1.00 93.94 163 SER A C 1
ATOM 1334 O O . SER A 1 163 ? -7.690 13.634 10.077 1.00 93.94 163 SER A O 1
ATOM 1336 N N . TYR A 1 164 ? -7.127 11.823 8.855 1.00 93.12 164 TYR A N 1
ATOM 1337 C CA . TYR A 1 164 ? -6.282 12.529 7.900 1.00 93.12 164 TYR A CA 1
ATOM 1338 C C . TYR A 1 164 ? -7.103 13.247 6.834 1.00 93.12 164 TYR A C 1
ATOM 1340 O O . TYR A 1 164 ? -8.215 12.834 6.489 1.00 93.12 164 TYR A O 1
ATOM 1348 N N . ASN A 1 165 ? -6.527 14.309 6.276 1.00 94.50 165 ASN A N 1
ATOM 1349 C CA . ASN A 1 165 ? -7.120 15.001 5.142 1.00 94.50 165 ASN A CA 1
ATOM 1350 C C . ASN A 1 165 ? -7.007 14.161 3.856 1.00 94.50 165 ASN A C 1
ATOM 1352 O O . ASN A 1 165 ? -6.272 13.179 3.779 1.00 94.50 165 ASN A O 1
ATOM 1356 N N . GLU A 1 166 ? -7.744 14.552 2.819 1.00 94.00 166 GLU A N 1
ATOM 1357 C CA . GLU A 1 166 ? -7.822 13.773 1.582 1.00 94.00 166 GLU A CA 1
ATOM 1358 C C . GLU A 1 166 ? -6.444 13.555 0.922 1.00 94.00 166 GLU A C 1
ATOM 1360 O O . GLU A 1 166 ? -6.144 12.451 0.473 1.00 94.00 166 GLU A O 1
ATOM 1365 N N . TYR A 1 167 ? -5.578 14.571 0.907 1.00 92.56 167 TYR A N 1
ATOM 1366 C CA . TYR A 1 167 ? -4.227 14.461 0.347 1.00 92.56 167 TYR A CA 1
ATOM 1367 C C . TYR A 1 167 ? -3.385 13.416 1.095 1.00 92.56 167 TYR A C 1
ATOM 1369 O O . TYR A 1 167 ? -2.740 12.567 0.475 1.00 92.56 167 TYR A O 1
ATOM 1377 N N . GLU A 1 168 ? -3.421 13.443 2.425 1.00 93.50 168 GLU A N 1
ATOM 1378 C CA . GLU A 1 168 ? -2.721 12.485 3.288 1.00 93.50 168 GLU A CA 1
ATOM 1379 C C . GLU A 1 168 ? -3.262 11.060 3.101 1.00 93.50 168 GLU A C 1
ATOM 1381 O O . GLU A 1 168 ? -2.486 10.111 3.015 1.00 93.50 168 GLU A O 1
ATOM 1386 N N . GLN A 1 169 ? -4.581 10.901 2.956 1.00 94.56 169 GLN A N 1
ATOM 1387 C CA . GLN A 1 169 ? -5.208 9.604 2.690 1.00 94.56 169 GLN A CA 1
ATOM 1388 C C . GLN A 1 169 ? -4.725 8.994 1.367 1.00 94.56 169 GLN A C 1
ATOM 1390 O O . GLN A 1 169 ? -4.346 7.823 1.325 1.00 94.56 169 GLN A O 1
ATOM 1395 N N . TYR A 1 170 ? -4.693 9.778 0.287 1.00 94.44 170 TYR A N 1
ATOM 1396 C CA . TYR A 1 170 ? -4.175 9.306 -1.002 1.00 94.44 170 TYR A CA 1
ATOM 1397 C C . TYR A 1 170 ? -2.666 9.045 -0.972 1.00 94.44 170 TYR A C 1
ATOM 1399 O O . TYR A 1 170 ? -2.200 8.089 -1.595 1.00 94.44 170 TYR A O 1
ATOM 1407 N N . THR A 1 171 ? -1.913 9.838 -0.209 1.00 92.94 171 THR A N 1
ATOM 1408 C CA . THR A 1 171 ? -0.479 9.605 0.019 1.00 92.94 171 THR A CA 1
ATOM 1409 C C . THR A 1 171 ? -0.244 8.283 0.750 1.00 92.94 171 THR A C 1
ATOM 1411 O O . THR A 1 171 ? 0.585 7.485 0.315 1.00 92.94 171 THR A O 1
ATOM 1414 N N . LEU A 1 172 ? -1.039 7.978 1.779 1.00 93.25 172 LEU A N 1
ATOM 1415 C CA . LEU A 1 172 ? -0.995 6.690 2.475 1.00 93.25 172 LEU A CA 1
ATOM 1416 C C . LEU A 1 172 ? -1.326 5.514 1.550 1.00 93.25 172 LEU A C 1
ATOM 1418 O O . LEU A 1 172 ? -0.665 4.481 1.627 1.00 93.25 172 LEU A O 1
ATOM 1422 N N . ILE A 1 173 ? -2.301 5.660 0.645 1.00 94.50 173 ILE A N 1
ATOM 1423 C CA . ILE A 1 173 ? -2.622 4.614 -0.344 1.00 94.50 173 ILE A CA 1
ATOM 1424 C C . ILE A 1 173 ? -1.475 4.425 -1.346 1.00 94.50 173 ILE A C 1
ATOM 1426 O O . ILE A 1 173 ? -1.118 3.292 -1.670 1.00 94.50 173 ILE A O 1
ATOM 1430 N N . LYS A 1 174 ? -0.849 5.508 -1.816 1.00 93.62 174 LYS A N 1
ATOM 1431 C CA . LYS A 1 174 ? 0.348 5.420 -2.667 1.00 93.62 174 LYS A CA 1
ATOM 1432 C C . LYS A 1 174 ? 1.483 4.693 -1.945 1.00 93.62 174 LYS A C 1
ATOM 1434 O O . LYS A 1 174 ? 2.065 3.758 -2.493 1.00 93.62 174 LYS A O 1
ATOM 1439 N N . ASN A 1 175 ? 1.755 5.076 -0.704 1.00 92.12 175 ASN A N 1
ATOM 1440 C CA . ASN A 1 175 ? 2.816 4.483 0.099 1.00 92.12 175 ASN A CA 1
ATOM 1441 C C . ASN A 1 175 ? 2.532 3.011 0.436 1.00 92.12 175 ASN A C 1
ATOM 1443 O O . ASN A 1 175 ? 3.434 2.183 0.356 1.00 92.12 175 ASN A O 1
ATOM 1447 N N . ALA A 1 176 ? 1.273 2.649 0.686 1.00 93.06 176 ALA A N 1
ATOM 1448 C CA . ALA A 1 176 ? 0.822 1.263 0.786 1.00 93.06 176 ALA A CA 1
ATOM 1449 C C . ALA A 1 176 ? 1.181 0.446 -0.465 1.00 93.06 176 ALA A C 1
ATOM 1451 O O . ALA A 1 176 ? 1.766 -0.635 -0.364 1.00 93.06 176 ALA A O 1
ATOM 1452 N N . CYS A 1 177 ? 0.875 0.980 -1.650 1.00 93.81 177 CYS A N 1
ATOM 1453 C CA . CYS A 1 177 ? 1.217 0.343 -2.918 1.00 93.81 177 CYS A CA 1
ATOM 1454 C C . CYS A 1 177 ? 2.736 0.163 -3.082 1.00 93.81 177 CYS A C 1
ATOM 1456 O O . CYS A 1 177 ? 3.184 -0.910 -3.493 1.00 93.81 177 CYS A O 1
ATOM 1458 N N . LEU A 1 178 ? 3.533 1.172 -2.723 1.00 91.94 178 LEU A N 1
ATOM 1459 C CA . LEU A 1 178 ? 4.997 1.110 -2.764 1.00 91.94 178 LEU A CA 1
ATOM 1460 C C . LEU A 1 178 ? 5.573 0.099 -1.764 1.00 91.94 178 LEU A C 1
ATOM 1462 O O . LEU A 1 178 ? 6.482 -0.656 -2.112 1.00 91.94 178 LEU A O 1
ATOM 1466 N N . SER A 1 179 ? 5.029 0.021 -0.549 1.00 91.31 179 SER A N 1
ATOM 1467 C CA . SER A 1 179 ? 5.479 -0.937 0.466 1.00 91.31 179 SER A CA 1
ATOM 1468 C C . SER A 1 179 ? 5.274 -2.392 0.043 1.00 91.31 179 SER A C 1
ATOM 1470 O O . SER A 1 179 ? 6.094 -3.230 0.403 1.00 91.31 179 SER A O 1
ATOM 1472 N N . ILE A 1 180 ? 4.261 -2.697 -0.777 1.00 91.88 180 ILE A N 1
ATOM 1473 C CA . ILE A 1 180 ? 4.100 -4.036 -1.372 1.00 91.88 180 ILE A CA 1
ATOM 1474 C C . ILE A 1 180 ? 5.264 -4.372 -2.310 1.00 91.88 180 ILE A C 1
ATOM 1476 O O . ILE A 1 180 ? 5.748 -5.502 -2.310 1.00 91.88 180 ILE A O 1
ATOM 1480 N N . ILE A 1 181 ? 5.742 -3.408 -3.105 1.00 90.56 181 ILE A N 1
ATOM 1481 C CA . ILE A 1 181 ? 6.914 -3.622 -3.966 1.00 90.56 181 ILE A CA 1
ATOM 1482 C C . ILE A 1 181 ? 8.129 -3.945 -3.090 1.00 90.56 181 ILE A C 1
ATOM 1484 O O . ILE A 1 181 ? 8.834 -4.916 -3.363 1.00 90.56 181 ILE A O 1
ATOM 1488 N N . VAL A 1 182 ? 8.334 -3.184 -2.010 1.00 87.19 182 VAL A N 1
ATOM 1489 C CA . VAL A 1 182 ? 9.430 -3.403 -1.050 1.00 87.19 182 VAL A CA 1
ATOM 1490 C C . VAL A 1 182 ? 9.341 -4.775 -0.377 1.00 87.19 182 VAL A C 1
ATOM 1492 O O . VAL A 1 182 ? 10.341 -5.481 -0.304 1.00 87.19 182 VAL A O 1
ATOM 1495 N N . ASP A 1 183 ? 8.160 -5.181 0.078 1.00 87.06 183 ASP A N 1
ATOM 1496 C CA . ASP A 1 183 ? 7.923 -6.496 0.685 1.00 87.06 183 ASP A CA 1
ATOM 1497 C C . ASP A 1 183 ? 8.307 -7.637 -0.276 1.00 87.06 183 ASP A C 1
ATOM 1499 O O . ASP A 1 183 ? 9.120 -8.507 0.044 1.00 87.06 183 ASP A O 1
ATOM 1503 N N . ARG A 1 184 ? 7.843 -7.562 -1.526 1.00 85.44 184 ARG A N 1
ATOM 1504 C CA . ARG A 1 184 ? 8.151 -8.561 -2.5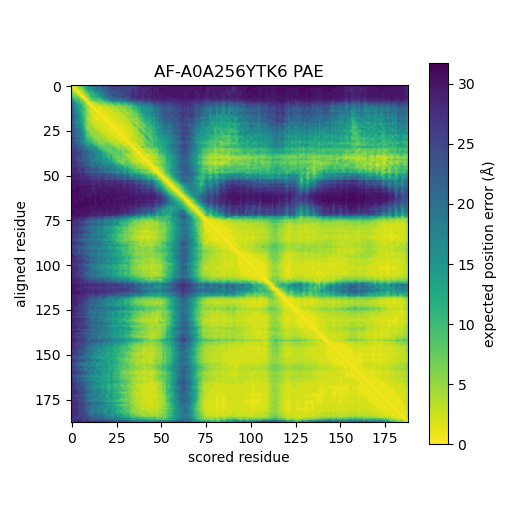64 1.00 85.44 184 ARG A CA 1
ATOM 1505 C C . ARG A 1 184 ? 9.606 -8.559 -2.991 1.00 85.44 184 ARG A C 1
ATOM 1507 O O . ARG A 1 184 ? 10.140 -9.592 -3.381 1.00 85.44 184 ARG A O 1
ATOM 1514 N N . MET A 1 185 ? 10.260 -7.408 -2.909 1.00 82.69 185 MET A N 1
ATOM 1515 C CA . MET A 1 185 ? 11.691 -7.302 -3.125 1.00 82.69 185 MET A CA 1
ATOM 1516 C C . MET A 1 185 ? 12.500 -8.085 -2.075 1.00 82.69 185 MET A C 1
ATOM 1518 O O . MET A 1 185 ? 13.631 -8.470 -2.375 1.00 82.69 185 MET A O 1
ATOM 1522 N N . LEU A 1 186 ? 11.956 -8.316 -0.881 1.00 76.81 186 LEU A N 1
ATOM 1523 C CA . LEU A 1 186 ? 12.647 -8.965 0.238 1.00 76.81 186 LEU A CA 1
ATOM 1524 C C . LEU A 1 186 ? 12.268 -10.441 0.424 1.00 76.81 186 LEU A C 1
ATOM 1526 O O . LEU A 1 186 ? 12.982 -11.155 1.119 1.00 76.81 186 LEU A O 1
ATOM 1530 N N . ALA A 1 187 ? 11.182 -10.905 -0.194 1.00 71.00 187 ALA A N 1
ATOM 1531 C CA . ALA A 1 187 ? 10.640 -12.256 -0.034 1.00 71.00 187 ALA A CA 1
ATOM 1532 C C . ALA A 1 187 ? 11.424 -13.383 -0.761 1.00 71.00 187 ALA A C 1
ATOM 1534 O O . ALA A 1 187 ? 10.877 -14.470 -0.952 1.00 71.00 187 ALA A O 1
ATOM 1535 N N . GLU A 1 188 ? 12.680 -13.150 -1.172 1.00 55.00 188 GLU A N 1
ATOM 1536 C CA . GLU A 1 188 ? 13.527 -14.102 -1.923 1.00 55.00 188 GLU A CA 1
ATOM 1537 C C . GLU A 1 188 ? 14.626 -14.775 -1.088 1.00 55.00 188 GLU A C 1
ATOM 1539 O O . GLU A 1 188 ? 15.434 -14.055 -0.461 1.00 55.00 188 GLU A O 1
#

Secondary structure (DSSP, 8-state):
--------SHHHHHHHHHHHHHHHHHHHHHHHHHHHHHHHHHTSSSPPPSS-----------S----------S-HHHHHHHHHHHHHHHTTS-HHHHHHHHHHHHHHHB---TT--SS-GGG-SS--HHHHHHHTTB-TT---HHHHHHHHHHHHH-HHHHHS-HHHHHHHHHHHHHHHHHHHHH--

pLDDT: mean 75.98, std 18.33, range [32.19, 95.69]

Sequence (188 aa):
MIKKNYIGSEPFVTIVIGIVMSLMLAFIVINIAVDKTERVYDAFTDPMPENVSYIETKVESSSRYIGNKVMKIISYEFAQKCMELVNEITSIFDYNELNRECSRWYENCVLEIESAPDISPWNKINPTVEDYNNANYLDINCRTKEIEKLRERWEKSSKKFASYNEYEQYTLIKNACLSIIVDRMLAE

Radius of gyration: 24.22 Å; Cα contacts (8 Å, |Δi|>4): 134; chains: 1; bounding box: 64×37×88 Å

Foldseek 3Di:
DDPDPPPDPVVVVVVVVVVVVVVVVVVVVVVVVLVLVLVLLVVQLDQDDACPDDDPDPPPDDDDDDDDDDDDPPPPVNLVSLVVLLVVVCVQDPPVLLLVVLQVLLVVFAPDPVCDDPHQLSRDQAHDVVNLNSLSSGDLVSCDPSNVVVLVSVLVVDVSLVVDDSSSNSSSSSSNNSSSSSNSNPPD

Mean predicted aligned error: 12.02 Å